Protein AF-A0A6A3GB69-F1 (afdb_monomer_lite)

Sequence (244 aa):
MQSPPRGATRFNESRDLGGAAESDDEYDAWEAKADPYESPKHYIQQLSLEDPDRSRSNVLEVRTHAPLDKITAFEGKRNRSEDSLQWLKRFIYEMKGTRMPNDSWCEPFSLSLGKAAKSWFRQLPKKTQLKWSLLSSAFLDYYCSQYDQTAQTRYFSARRKENEHICDSPLRLNGYARAAKIQYEAGGPQAASHVEHFLLHCGDDAVMDQLYRQRLSDIQRVEKIINQKLLGDKRKKQRDRKAS

Structure (mmCIF, N/CA/C/O backbone):
data_AF-A0A6A3GB69-F1
#
_entry.id   AF-A0A6A3GB69-F1
#
loop_
_atom_site.group_PDB
_atom_site.id
_atom_site.type_symbol
_atom_site.label_atom_id
_atom_site.label_alt_id
_atom_site.label_comp_id
_atom_site.label_asym_id
_atom_site.label_entity_id
_atom_site.label_seq_id
_atom_site.pdbx_PDB_ins_code
_atom_site.Cartn_x
_atom_site.Cartn_y
_atom_site.Cartn_z
_atom_site.occupancy
_atom_site.B_iso_or_equiv
_atom_site.auth_seq_id
_atom_site.auth_comp_id
_atom_site.auth_asym_id
_atom_site.auth_atom_id
_atom_site.pdbx_PDB_model_num
ATOM 1 N N . MET A 1 1 ? 41.062 -4.479 58.748 1.00 34.16 1 MET A N 1
ATOM 2 C CA . MET A 1 1 ? 42.461 -4.760 58.363 1.00 34.16 1 MET A CA 1
ATOM 3 C C . MET A 1 1 ? 42.666 -6.271 58.344 1.00 34.16 1 MET A C 1
ATOM 5 O O . MET A 1 1 ? 42.226 -6.908 59.284 1.00 34.16 1 MET A O 1
ATOM 9 N N . GLN A 1 2 ? 43.330 -6.765 57.289 1.00 33.72 2 GLN A N 1
ATOM 10 C CA . GLN A 1 2 ? 44.014 -8.068 57.131 1.00 33.72 2 GLN A CA 1
ATOM 11 C C . GLN A 1 2 ? 43.189 -9.379 57.041 1.00 33.72 2 GLN A C 1
ATOM 13 O O . GLN A 1 2 ? 42.665 -9.889 58.022 1.00 33.72 2 GLN A O 1
ATOM 18 N N . SER A 1 3 ? 43.187 -9.958 55.831 1.00 37.28 3 SER A N 1
ATOM 19 C CA . SER A 1 3 ? 43.184 -11.414 55.524 1.00 37.28 3 SER A CA 1
ATOM 20 C C . SER A 1 3 ? 44.649 -11.944 55.516 1.00 37.28 3 SER A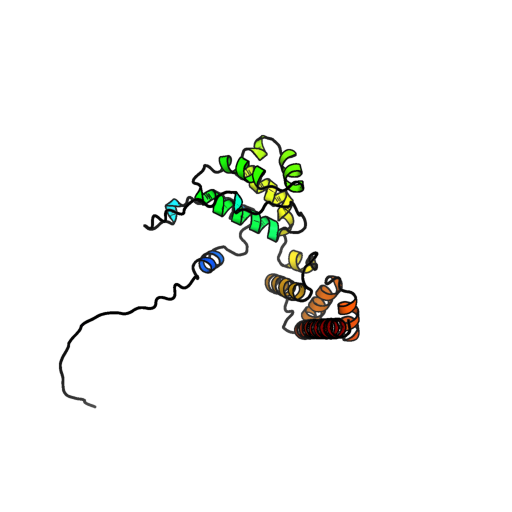 C 1
ATOM 22 O O . SER A 1 3 ? 45.531 -11.103 55.725 1.00 37.28 3 SER A O 1
ATOM 24 N N . PRO A 1 4 ? 45.025 -13.194 55.101 1.00 66.12 4 PRO A N 1
ATOM 25 C CA . PRO A 1 4 ? 44.375 -14.525 54.909 1.00 66.12 4 PRO A CA 1
ATOM 26 C C . PRO A 1 4 ? 45.279 -15.688 55.498 1.00 66.12 4 PRO A C 1
ATOM 28 O O . PRO A 1 4 ? 46.039 -15.353 56.407 1.00 66.12 4 PRO A O 1
ATOM 31 N N . PRO A 1 5 ? 45.292 -16.998 55.070 1.00 49.44 5 PRO A N 1
ATOM 32 C CA . PRO A 1 5 ? 45.838 -17.448 53.758 1.00 49.44 5 PRO A CA 1
ATOM 33 C C . PRO A 1 5 ? 45.297 -18.768 53.103 1.00 49.44 5 PRO A C 1
ATOM 35 O O . PRO A 1 5 ? 44.894 -19.701 53.780 1.00 49.44 5 PRO A O 1
ATOM 38 N N . ARG A 1 6 ? 45.401 -18.812 51.752 1.00 37.12 6 ARG A N 1
ATOM 39 C CA . ARG A 1 6 ? 45.918 -19.871 50.816 1.00 37.12 6 ARG A CA 1
ATOM 40 C C . ARG A 1 6 ? 45.487 -21.354 50.997 1.00 37.12 6 ARG A C 1
ATOM 42 O O . ARG A 1 6 ? 45.601 -21.887 52.081 1.00 37.12 6 ARG A O 1
ATOM 49 N N . GLY A 1 7 ? 45.157 -22.147 49.967 1.00 29.66 7 GLY A N 1
ATOM 50 C CA . GLY A 1 7 ? 45.208 -21.992 48.506 1.00 29.66 7 GLY A CA 1
ATOM 51 C C . GLY A 1 7 ? 45.065 -23.344 47.758 1.00 29.66 7 GLY A C 1
ATOM 52 O O . GLY A 1 7 ? 45.024 -24.386 48.399 1.00 29.66 7 GLY A O 1
ATOM 53 N N . ALA A 1 8 ? 45.081 -23.260 46.412 1.00 31.98 8 ALA A N 1
ATOM 54 C CA . ALA A 1 8 ? 45.326 -24.303 45.384 1.00 31.98 8 ALA A CA 1
ATOM 55 C C . ALA A 1 8 ? 44.233 -25.405 45.205 1.00 31.98 8 ALA A C 1
ATOM 57 O O . ALA A 1 8 ? 43.625 -25.824 46.172 1.00 31.98 8 ALA A O 1
ATOM 58 N N . THR A 1 9 ? 43.868 -25.944 44.029 1.00 31.22 9 THR A N 1
ATOM 59 C CA . THR A 1 9 ? 44.523 -26.086 42.714 1.00 31.22 9 THR A CA 1
ATOM 60 C C . THR A 1 9 ? 43.468 -26.386 41.621 1.00 31.22 9 THR A C 1
ATOM 62 O O . THR A 1 9 ? 42.426 -26.963 41.907 1.00 31.22 9 THR A O 1
ATOM 65 N N . ARG A 1 10 ? 43.790 -26.002 40.376 1.00 34.72 10 ARG A N 1
ATOM 66 C CA . ARG A 1 10 ? 43.230 -26.365 39.048 1.00 34.72 10 ARG A CA 1
ATOM 67 C C . ARG A 1 10 ? 42.645 -27.787 38.893 1.00 34.72 10 ARG A C 1
ATOM 69 O O . ARG A 1 10 ? 43.244 -28.715 39.414 1.00 34.72 10 ARG A O 1
ATOM 76 N N . PHE A 1 11 ? 41.663 -27.965 37.996 1.00 27.36 11 PHE A N 1
ATOM 77 C CA . PHE A 1 11 ? 41.842 -28.636 36.686 1.00 27.36 11 PHE A CA 1
ATOM 78 C C . PHE A 1 11 ? 40.618 -28.441 35.766 1.00 27.36 11 PHE A C 1
ATOM 80 O O . PHE A 1 11 ? 39.503 -28.223 36.224 1.00 27.36 11 PHE A O 1
ATOM 87 N N . ASN A 1 12 ? 40.897 -28.439 34.466 1.00 31.89 12 ASN A N 1
ATOM 88 C CA . ASN A 1 12 ? 40.054 -28.105 33.319 1.00 31.89 12 ASN A CA 1
ATOM 89 C C . ASN A 1 12 ? 39.795 -29.380 32.495 1.00 31.89 12 ASN A C 1
ATOM 91 O O . ASN A 1 12 ? 40.748 -30.134 32.347 1.00 31.89 12 ASN A O 1
ATOM 95 N N . GLU A 1 13 ? 38.576 -29.564 31.968 1.00 31.45 13 GLU A N 1
ATOM 96 C CA . GLU A 1 13 ? 38.132 -30.376 30.800 1.00 31.45 13 GLU A CA 1
ATOM 97 C C . GLU A 1 13 ? 36.694 -30.870 31.046 1.00 31.45 13 GLU A C 1
ATOM 99 O O . GLU A 1 13 ? 36.342 -31.179 32.177 1.00 31.45 13 GLU A O 1
ATOM 104 N N . SER A 1 14 ? 35.807 -31.107 30.085 1.00 30.58 14 SER A N 1
ATOM 105 C CA . SER A 1 14 ? 35.564 -30.665 28.708 1.00 30.58 14 SER A CA 1
ATOM 106 C C . SER A 1 14 ? 34.331 -31.461 28.249 1.00 30.58 14 SER A C 1
ATOM 108 O O . SER A 1 14 ? 34.192 -32.624 28.621 1.00 30.58 14 SER A O 1
ATOM 110 N N . ARG A 1 15 ? 33.548 -30.856 27.347 1.00 35.50 15 ARG A N 1
ATOM 111 C CA . ARG A 1 15 ? 32.481 -31.421 26.491 1.00 35.50 15 ARG A CA 1
ATOM 112 C C . ARG A 1 15 ? 31.122 -31.680 27.150 1.00 35.50 15 ARG A C 1
ATOM 114 O O . ARG A 1 15 ? 31.060 -32.342 28.172 1.00 35.50 15 ARG A O 1
ATOM 121 N N . ASP A 1 16 ? 29.984 -31.170 26.685 1.00 33.47 16 ASP A N 1
ATOM 122 C CA . ASP A 1 16 ? 29.388 -30.850 25.362 1.00 33.47 16 ASP A CA 1
ATOM 123 C C . ASP A 1 16 ? 28.093 -31.684 25.283 1.00 33.47 16 ASP A C 1
ATOM 125 O O . ASP A 1 16 ? 28.092 -32.802 25.786 1.00 33.47 16 ASP A O 1
ATOM 129 N N . LEU A 1 17 ? 27.027 -31.095 24.731 1.00 36.28 17 LEU A N 1
ATOM 130 C CA . LEU A 1 17 ? 25.640 -31.545 24.477 1.00 36.28 17 LEU A CA 1
ATOM 131 C C . LEU A 1 17 ? 24.730 -30.372 24.905 1.00 36.28 17 LEU A C 1
ATOM 133 O O . LEU A 1 17 ? 24.533 -30.135 26.090 1.00 36.28 17 LEU A O 1
ATOM 137 N N . GLY A 1 18 ? 24.180 -29.531 24.036 1.00 31.72 18 GLY A N 1
ATOM 138 C CA . GLY A 1 18 ? 23.720 -29.760 22.671 1.00 31.72 18 GLY A CA 1
ATOM 139 C C . GLY A 1 18 ? 22.256 -29.317 22.631 1.00 31.72 18 GLY A C 1
ATOM 140 O O . GLY A 1 18 ? 21.392 -30.000 23.171 1.00 31.72 18 GLY A O 1
ATOM 141 N N . GLY A 1 19 ? 21.990 -28.144 22.057 1.00 29.16 19 GLY A N 1
ATOM 142 C CA . GLY A 1 19 ? 20.645 -27.569 21.988 1.00 29.16 19 GLY A CA 1
ATOM 143 C C . GLY A 1 19 ? 20.654 -26.123 21.509 1.00 29.16 19 GLY A C 1
ATOM 144 O O . GLY A 1 19 ? 20.112 -25.251 22.180 1.00 29.16 19 GLY A O 1
ATOM 145 N N . ALA A 1 20 ? 21.325 -25.857 20.386 1.00 35.34 20 ALA A N 1
ATOM 146 C CA . ALA A 1 20 ? 21.176 -24.595 19.678 1.00 35.34 20 ALA A CA 1
ATOM 147 C C . ALA A 1 20 ? 19.757 -24.550 19.093 1.00 35.34 20 ALA A C 1
ATOM 149 O O . ALA A 1 20 ? 19.461 -25.221 18.108 1.00 35.34 20 ALA A O 1
ATOM 150 N N . ALA A 1 21 ? 18.867 -23.804 19.743 1.00 41.38 21 ALA A N 1
ATOM 151 C CA . ALA A 1 21 ? 17.698 -23.273 19.067 1.00 41.38 21 ALA A CA 1
ATOM 152 C C . ALA A 1 21 ? 18.222 -22.159 18.158 1.00 41.38 21 ALA A C 1
ATOM 154 O O . ALA A 1 21 ? 18.593 -21.090 18.644 1.00 41.38 21 ALA A O 1
ATOM 155 N N . GLU A 1 22 ? 18.356 -22.468 16.869 1.00 39.00 22 GLU A N 1
ATOM 156 C CA . GLU A 1 22 ? 18.611 -21.483 15.824 1.00 39.00 22 GLU A CA 1
ATOM 157 C C . GLU A 1 22 ? 17.513 -20.424 15.919 1.00 39.00 22 GLU A C 1
ATOM 159 O O . GLU A 1 22 ? 16.329 -20.685 15.704 1.00 39.00 22 GLU A O 1
ATOM 164 N N . SER A 1 23 ? 17.925 -19.256 16.391 1.00 41.47 23 SER A N 1
ATOM 165 C CA . SER A 1 23 ? 17.112 -18.063 16.441 1.00 41.47 23 SER A CA 1
ATOM 166 C C . SER A 1 23 ? 17.073 -17.508 15.015 1.00 41.47 23 SER A C 1
ATOM 168 O O . SER A 1 23 ? 18.097 -17.381 14.346 1.00 41.47 23 SER A O 1
ATOM 170 N N . ASP A 1 24 ? 15.857 -17.301 14.525 1.00 43.06 24 ASP A N 1
ATOM 171 C CA . ASP A 1 24 ? 15.516 -16.926 13.150 1.00 43.06 24 ASP A CA 1
ATOM 172 C C . ASP A 1 24 ? 15.482 -15.382 13.022 1.00 43.06 24 ASP A C 1
ATOM 174 O O . ASP A 1 24 ? 14.564 -14.791 12.460 1.00 43.06 24 ASP A O 1
ATOM 178 N N . ASP A 1 25 ? 16.455 -14.703 13.637 1.00 47.94 25 ASP A N 1
ATOM 179 C CA . ASP A 1 25 ? 16.506 -13.246 13.855 1.00 47.94 25 ASP A CA 1
ATOM 180 C C . ASP A 1 25 ? 17.326 -12.484 12.801 1.00 47.94 25 ASP A C 1
ATOM 182 O O . ASP A 1 25 ? 17.461 -11.259 12.862 1.00 47.94 25 ASP A O 1
ATOM 186 N N . GLU A 1 26 ? 17.816 -13.166 11.763 1.00 37.81 26 GLU A N 1
ATOM 187 C CA . GLU A 1 26 ? 18.520 -12.488 10.672 1.00 37.81 26 GLU A CA 1
ATOM 188 C C . GLU A 1 26 ? 17.563 -11.669 9.785 1.00 37.81 26 GLU A C 1
ATOM 190 O O . GLU A 1 26 ? 17.993 -10.700 9.164 1.00 37.81 26 GLU A O 1
ATOM 195 N N . TYR A 1 27 ? 16.259 -11.971 9.761 1.00 39.66 27 TYR A N 1
ATOM 196 C CA . TYR A 1 27 ? 15.283 -11.220 8.955 1.00 39.66 27 TYR A CA 1
ATOM 197 C C . TYR A 1 27 ? 14.979 -9.819 9.523 1.00 39.66 27 TYR A C 1
ATOM 199 O O . TYR A 1 27 ? 14.797 -8.871 8.757 1.00 39.66 27 TYR A O 1
ATOM 207 N N . ASP A 1 28 ? 15.010 -9.667 10.850 1.00 40.91 28 ASP A N 1
ATOM 208 C CA . ASP A 1 28 ? 14.694 -8.410 11.546 1.00 40.91 28 ASP A CA 1
ATOM 209 C C . ASP A 1 28 ? 15.885 -7.431 11.567 1.00 40.91 28 ASP A C 1
ATOM 211 O O . ASP A 1 28 ? 15.718 -6.210 11.644 1.00 40.91 28 ASP A O 1
ATOM 215 N N . ALA A 1 29 ? 17.114 -7.939 11.433 1.00 33.19 29 ALA A N 1
ATOM 216 C CA . ALA A 1 29 ? 18.327 -7.123 11.485 1.00 33.19 29 ALA A CA 1
ATOM 217 C C . ALA A 1 29 ? 18.509 -6.199 10.259 1.00 33.19 29 ALA A C 1
ATOM 219 O O . ALA A 1 29 ? 19.140 -5.141 10.368 1.00 33.19 29 ALA A O 1
ATOM 220 N N . TRP A 1 30 ? 17.940 -6.556 9.100 1.00 36.06 30 TRP A N 1
ATOM 221 C CA . TRP A 1 30 ? 18.020 -5.744 7.875 1.00 36.06 30 TRP A CA 1
ATOM 222 C C . TRP A 1 30 ? 16.992 -4.608 7.832 1.00 36.06 30 TRP A C 1
ATOM 224 O O . TRP A 1 30 ? 17.220 -3.610 7.146 1.00 36.06 30 TRP A O 1
ATOM 234 N N . GLU A 1 31 ? 15.897 -4.711 8.592 1.00 41.94 31 GLU A N 1
ATOM 235 C CA . GLU A 1 31 ? 14.893 -3.645 8.704 1.00 41.94 31 GLU A CA 1
ATOM 236 C C . GLU A 1 31 ? 15.414 -2.453 9.528 1.00 41.94 31 GLU A C 1
ATOM 238 O O . GLU A 1 31 ? 15.044 -1.307 9.277 1.00 41.94 31 GLU A O 1
ATOM 243 N N . ALA A 1 32 ? 16.351 -2.697 10.450 1.00 40.41 32 ALA A N 1
ATOM 244 C CA . ALA A 1 32 ? 16.898 -1.686 11.357 1.00 40.41 32 ALA A CA 1
ATOM 245 C C . ALA A 1 32 ? 17.979 -0.769 10.741 1.00 40.41 32 ALA A C 1
ATOM 247 O O . ALA A 1 32 ? 18.372 0.219 11.363 1.00 40.41 32 ALA A O 1
ATOM 248 N N . LYS A 1 33 ? 18.502 -1.095 9.549 1.00 37.12 33 LYS A N 1
ATOM 249 C CA . LYS A 1 33 ? 19.618 -0.369 8.902 1.00 37.12 33 LYS A CA 1
ATOM 250 C C . LYS A 1 33 ? 19.181 0.601 7.803 1.00 37.12 33 LYS A C 1
ATOM 252 O O . LYS A 1 33 ? 19.983 1.446 7.413 1.00 37.12 33 LYS A O 1
ATOM 257 N N . ALA A 1 34 ? 17.952 0.487 7.305 1.00 40.66 34 ALA A N 1
ATOM 258 C CA . ALA A 1 34 ? 17.401 1.455 6.367 1.00 40.66 34 ALA A CA 1
ATOM 259 C C . ALA A 1 34 ? 16.892 2.669 7.153 1.00 40.66 34 ALA A C 1
ATOM 261 O O . ALA A 1 34 ? 16.087 2.514 8.071 1.00 40.66 34 ALA A O 1
ATOM 262 N N . ASP A 1 35 ? 17.342 3.876 6.802 1.00 43.69 35 ASP A N 1
ATOM 263 C CA . ASP A 1 35 ? 16.671 5.095 7.257 1.00 43.69 35 ASP A CA 1
ATOM 264 C C . ASP A 1 35 ? 15.185 4.979 6.855 1.00 43.69 35 ASP A C 1
ATOM 266 O O . ASP A 1 35 ? 14.897 4.823 5.661 1.00 43.69 35 ASP A O 1
ATOM 270 N N . PRO A 1 36 ? 14.223 5.038 7.799 1.00 48.69 36 PRO A N 1
ATOM 271 C CA . PRO A 1 36 ? 12.795 4.928 7.495 1.00 48.69 36 PRO A CA 1
ATOM 272 C C . PRO A 1 36 ? 12.274 5.987 6.503 1.00 48.69 36 PRO A C 1
ATOM 274 O O . PRO A 1 36 ? 11.110 5.922 6.093 1.00 48.69 36 PRO A O 1
ATOM 277 N N . TYR A 1 37 ? 13.109 6.965 6.131 1.00 51.84 37 TYR A N 1
ATOM 278 C CA . TYR A 1 37 ? 12.786 8.095 5.264 1.00 51.84 37 TYR A CA 1
ATOM 279 C C . TYR A 1 37 ? 13.672 8.220 4.022 1.00 51.84 37 TYR A C 1
ATOM 281 O O . TYR A 1 37 ? 13.593 9.228 3.314 1.00 51.84 37 TYR A O 1
ATOM 289 N N . GLU A 1 38 ? 14.466 7.202 3.700 1.00 53.72 38 GLU A N 1
ATOM 290 C CA . GLU A 1 38 ? 15.127 7.147 2.403 1.00 53.72 38 GLU A CA 1
ATOM 291 C C . GLU A 1 38 ? 14.058 7.078 1.297 1.00 53.72 38 GLU A C 1
ATOM 293 O O . GLU A 1 38 ? 13.170 6.221 1.325 1.00 53.72 38 GLU A O 1
ATOM 298 N N . SER A 1 39 ? 14.083 8.029 0.349 1.00 61.25 39 SER A N 1
ATOM 299 C CA . SER A 1 39 ? 13.109 8.078 -0.753 1.00 61.25 39 SER A CA 1
ATOM 300 C C . SER A 1 39 ? 12.985 6.683 -1.371 1.00 61.25 39 SER A C 1
ATOM 302 O O . SER A 1 39 ? 14.020 6.086 -1.665 1.00 61.25 39 SER A O 1
ATOM 304 N N . PRO A 1 40 ? 11.777 6.149 -1.637 1.00 61.72 40 PRO A N 1
ATOM 305 C CA . PRO A 1 40 ? 11.630 4.838 -2.268 1.00 61.72 40 PRO A CA 1
ATOM 306 C C . PRO A 1 40 ? 12.445 4.722 -3.552 1.00 61.72 40 PRO A C 1
ATOM 308 O O . PRO A 1 40 ? 12.970 3.659 -3.851 1.00 61.72 40 PRO A O 1
ATOM 311 N N . LYS A 1 41 ? 12.622 5.830 -4.280 1.00 64.88 41 LYS A N 1
ATOM 312 C CA . LYS A 1 41 ? 13.522 5.890 -5.432 1.00 64.88 41 LYS A CA 1
ATOM 313 C C . LYS A 1 41 ? 14.981 5.699 -5.036 1.00 64.88 41 LYS A C 1
ATOM 315 O O . LYS A 1 41 ? 15.649 4.898 -5.672 1.00 64.88 41 LYS A O 1
ATOM 320 N N . HIS A 1 42 ? 15.453 6.382 -3.995 1.00 65.69 42 HIS A N 1
ATOM 321 C CA . HIS A 1 42 ? 16.816 6.242 -3.481 1.00 65.69 42 HIS A CA 1
ATOM 322 C C . HIS A 1 42 ? 17.069 4.834 -2.926 1.00 65.69 42 HIS A C 1
ATOM 324 O O . HIS A 1 42 ? 18.035 4.196 -3.323 1.00 65.69 42 HIS A O 1
ATOM 330 N N . TYR A 1 43 ? 16.144 4.294 -2.130 1.00 65.62 43 TYR A N 1
ATOM 331 C CA . TYR A 1 43 ? 16.242 2.945 -1.577 1.00 65.62 43 TYR A CA 1
ATOM 332 C C . TYR A 1 43 ? 16.210 1.869 -2.670 1.00 65.62 43 TYR A C 1
ATOM 334 O O . TYR A 1 43 ? 17.062 0.991 -2.704 1.00 65.62 43 TYR A O 1
ATOM 342 N N . ILE A 1 44 ? 15.276 1.941 -3.628 1.00 72.81 44 ILE A N 1
ATOM 343 C CA . ILE A 1 44 ? 15.234 1.000 -4.760 1.00 72.81 44 ILE A CA 1
ATOM 344 C C . ILE A 1 44 ? 16.453 1.167 -5.675 1.00 72.81 44 ILE A C 1
ATOM 346 O O . ILE A 1 44 ? 16.941 0.179 -6.225 1.00 72.81 44 ILE A O 1
ATOM 350 N N . GLN A 1 45 ? 16.963 2.388 -5.848 1.00 73.06 45 GLN A N 1
ATOM 351 C CA . GLN A 1 45 ? 18.186 2.643 -6.603 1.00 73.06 45 GLN A CA 1
ATOM 352 C C . GLN A 1 45 ? 19.398 2.032 -5.899 1.00 73.06 45 GLN A C 1
ATOM 354 O O . GLN A 1 45 ? 20.152 1.317 -6.547 1.00 73.06 45 GLN A O 1
ATOM 359 N N . GLN A 1 46 ? 19.548 2.225 -4.592 1.00 71.44 46 GLN A N 1
ATOM 360 C CA . GLN A 1 46 ? 20.600 1.608 -3.791 1.00 71.44 46 GLN A CA 1
ATOM 361 C C . GLN A 1 46 ? 20.481 0.083 -3.802 1.00 71.44 46 GLN A C 1
ATOM 363 O O . GLN A 1 46 ? 21.444 -0.604 -4.135 1.00 71.44 46 GLN A O 1
ATOM 368 N N . LEU A 1 47 ? 19.273 -0.449 -3.602 1.00 68.06 47 LEU A N 1
ATOM 369 C CA . LEU A 1 47 ? 19.002 -1.868 -3.788 1.00 68.06 47 LEU A CA 1
ATOM 370 C C . LEU A 1 47 ? 19.350 -2.319 -5.206 1.00 68.06 47 LEU A C 1
ATOM 372 O O . LEU A 1 47 ? 19.841 -3.417 -5.366 1.00 68.06 47 LEU A O 1
ATOM 376 N N . SER A 1 48 ? 19.169 -1.515 -6.246 1.00 69.31 48 SER A N 1
ATOM 377 C CA . SER A 1 48 ? 19.558 -1.910 -7.607 1.00 69.31 48 SER A CA 1
ATOM 378 C C . SER A 1 48 ? 21.071 -1.802 -7.863 1.00 69.31 48 SER A C 1
ATOM 380 O O . SER A 1 48 ? 21.551 -2.390 -8.827 1.00 69.31 48 SER A O 1
ATOM 382 N N . LEU A 1 49 ? 21.825 -1.056 -7.050 1.00 63.72 49 LEU A N 1
ATOM 383 C CA . LEU A 1 49 ? 23.253 -0.768 -7.252 1.00 63.72 49 LEU A CA 1
ATOM 384 C C . LEU A 1 49 ? 24.188 -1.567 -6.335 1.00 63.72 49 LEU A C 1
ATOM 386 O O . LEU A 1 49 ? 25.350 -1.754 -6.682 1.00 63.72 49 LEU A O 1
ATOM 390 N N . GLU A 1 50 ? 23.717 -2.013 -5.171 1.00 60.41 50 GLU A N 1
ATOM 391 C CA . GLU A 1 50 ? 24.532 -2.770 -4.219 1.00 60.41 50 GLU A CA 1
ATOM 392 C C . GLU A 1 50 ? 24.940 -4.134 -4.786 1.00 60.41 50 GLU A C 1
ATOM 394 O O . GLU A 1 50 ? 24.111 -5.044 -4.914 1.00 60.41 50 GLU A O 1
ATOM 399 N N . ASP A 1 51 ? 26.237 -4.245 -5.081 1.00 53.94 51 ASP A N 1
ATOM 400 C CA . ASP A 1 51 ? 26.920 -5.462 -5.500 1.00 53.94 51 ASP A CA 1
ATOM 401 C C . ASP A 1 51 ? 27.010 -6.442 -4.312 1.00 53.94 51 ASP A C 1
ATOM 403 O O . ASP A 1 51 ? 27.559 -6.077 -3.261 1.00 53.94 51 ASP A O 1
ATOM 407 N N . PRO A 1 52 ? 26.471 -7.673 -4.420 1.00 53.19 52 PRO A N 1
ATOM 408 C CA . PRO A 1 52 ? 26.502 -8.652 -3.332 1.00 53.19 52 PRO A CA 1
ATOM 409 C C . PRO A 1 52 ? 27.918 -9.024 -2.864 1.00 53.19 52 PRO A C 1
ATOM 411 O O . PRO A 1 52 ? 28.054 -9.628 -1.799 1.00 53.19 52 PRO A O 1
ATOM 414 N N . ASP A 1 53 ? 28.963 -8.672 -3.619 1.00 48.66 53 ASP A N 1
ATOM 415 C CA . ASP A 1 53 ? 30.354 -8.967 -3.265 1.00 48.66 53 ASP A CA 1
ATOM 416 C C . ASP A 1 53 ? 30.888 -8.117 -2.098 1.00 48.66 53 ASP A C 1
ATOM 418 O O . ASP A 1 53 ? 31.789 -8.541 -1.377 1.00 48.66 53 ASP A O 1
ATOM 422 N N . ARG A 1 54 ? 30.316 -6.931 -1.835 1.00 47.09 54 ARG A N 1
ATOM 423 C CA . ARG A 1 54 ? 30.887 -5.994 -0.845 1.00 47.09 54 ARG A CA 1
ATOM 424 C C . ARG A 1 54 ? 30.478 -6.266 0.610 1.00 47.09 54 ARG A C 1
ATOM 426 O O . ARG A 1 54 ? 31.138 -5.770 1.519 1.00 47.09 54 ARG A O 1
ATOM 433 N N . SER A 1 55 ? 29.436 -7.071 0.832 1.00 45.66 55 SER A N 1
ATOM 434 C CA . SER A 1 55 ? 28.970 -7.488 2.170 1.00 45.66 55 SER A CA 1
ATOM 435 C C . SER A 1 55 ? 29.268 -8.951 2.505 1.00 45.66 55 SER A C 1
ATOM 437 O O . SER A 1 55 ? 28.992 -9.392 3.621 1.00 45.66 55 SER A O 1
ATOM 439 N N . ARG A 1 56 ? 29.851 -9.722 1.581 1.00 47.94 56 ARG A N 1
ATOM 440 C CA . ARG A 1 56 ? 30.198 -11.124 1.823 1.00 47.94 56 ARG A CA 1
ATOM 441 C C . ARG A 1 56 ? 31.588 -11.240 2.436 1.00 47.94 56 ARG A C 1
ATOM 443 O O . ARG A 1 56 ? 32.551 -11.622 1.782 1.00 47.94 56 ARG A O 1
ATOM 450 N N . SER A 1 57 ? 31.670 -10.979 3.739 1.00 42.00 57 SER A N 1
ATOM 451 C CA . SER A 1 57 ? 32.715 -11.599 4.554 1.00 42.00 57 SER A CA 1
ATOM 452 C C . SER A 1 57 ? 32.482 -13.119 4.547 1.00 42.00 57 SER A C 1
ATOM 454 O O . SER A 1 57 ? 31.646 -13.643 5.272 1.00 42.00 57 SER A O 1
ATOM 456 N N . ASN A 1 58 ? 33.182 -13.808 3.647 1.00 39.41 58 ASN A N 1
ATOM 457 C CA . ASN A 1 58 ? 33.628 -15.202 3.740 1.00 39.41 58 ASN A CA 1
ATOM 458 C C . ASN A 1 58 ? 32.595 -16.334 3.935 1.00 39.41 58 ASN A C 1
ATOM 460 O O . ASN A 1 58 ? 32.982 -17.400 4.410 1.00 39.41 58 ASN A O 1
ATOM 464 N N . VAL A 1 59 ? 31.330 -16.190 3.522 1.00 43.34 59 VAL A N 1
ATOM 465 C CA . VAL A 1 59 ? 30.398 -17.337 3.469 1.00 43.34 59 VAL A CA 1
ATOM 466 C C . VAL A 1 59 ? 29.789 -17.473 2.072 1.00 43.34 59 VAL A C 1
ATOM 468 O O . VAL A 1 59 ? 28.884 -16.739 1.667 1.00 43.34 59 VAL A O 1
ATOM 471 N N . LEU A 1 60 ? 30.321 -18.433 1.311 1.00 44.00 60 LEU A N 1
ATOM 472 C CA . LEU A 1 60 ? 29.760 -18.928 0.053 1.00 44.00 60 LEU A CA 1
ATOM 473 C C . LEU A 1 60 ? 28.473 -19.709 0.347 1.00 44.00 60 LEU A C 1
ATOM 475 O O . LEU A 1 60 ? 28.440 -20.933 0.285 1.00 44.00 60 LEU A O 1
ATOM 479 N N . GLU A 1 61 ? 27.395 -19.002 0.671 1.00 45.19 61 GLU A N 1
ATOM 480 C CA . GLU A 1 61 ? 26.073 -19.616 0.701 1.00 45.19 61 GLU A CA 1
ATOM 481 C C . GLU A 1 61 ? 25.596 -19.779 -0.751 1.00 45.19 61 GLU A C 1
ATOM 483 O O . GLU A 1 61 ? 25.175 -18.822 -1.419 1.00 45.19 61 GLU A O 1
ATOM 488 N N . VAL A 1 62 ? 25.745 -20.998 -1.277 1.00 43.44 62 VAL A N 1
ATOM 489 C CA . VAL A 1 62 ? 25.144 -21.437 -2.542 1.00 43.44 62 VAL A CA 1
ATOM 490 C C . VAL A 1 62 ? 23.637 -21.533 -2.312 1.00 43.44 62 VAL A C 1
ATOM 492 O O . VAL A 1 62 ? 23.102 -22.596 -2.015 1.00 43.44 62 VAL A O 1
ATOM 495 N N . ARG A 1 63 ? 22.942 -20.396 -2.401 1.00 46.09 63 ARG A N 1
ATOM 496 C CA . ARG A 1 63 ? 21.479 -20.376 -2.392 1.00 46.09 63 ARG A CA 1
ATOM 497 C C . ARG A 1 63 ? 20.985 -20.930 -3.723 1.00 46.09 63 ARG A C 1
ATOM 499 O O . ARG A 1 63 ? 21.228 -20.352 -4.781 1.00 46.09 63 ARG A O 1
ATOM 506 N N . THR A 1 64 ? 20.328 -22.081 -3.661 1.00 46.41 64 THR A N 1
ATOM 507 C CA . THR A 1 64 ? 19.595 -22.676 -4.776 1.00 46.41 64 THR A CA 1
ATOM 508 C C . THR A 1 64 ? 18.529 -21.689 -5.247 1.00 46.41 64 THR A C 1
ATOM 510 O O . THR A 1 64 ? 17.721 -21.205 -4.458 1.00 46.41 64 THR A O 1
ATOM 513 N N . HIS A 1 65 ? 18.565 -21.348 -6.537 1.00 48.16 65 HIS A N 1
ATOM 514 C CA . HIS A 1 65 ? 17.658 -20.387 -7.157 1.00 48.16 65 HIS A CA 1
ATOM 515 C C . HIS A 1 65 ? 16.194 -20.710 -6.816 1.00 48.16 65 HIS A C 1
ATOM 517 O O . HIS A 1 65 ? 15.691 -21.780 -7.161 1.00 48.16 65 HIS A O 1
ATOM 523 N N . ALA A 1 66 ? 15.502 -19.780 -6.153 1.00 51.03 66 ALA A N 1
ATOM 524 C CA . ALA A 1 66 ? 14.048 -19.778 -6.125 1.00 51.03 66 ALA A CA 1
ATOM 525 C C . ALA A 1 66 ? 13.567 -19.546 -7.568 1.00 51.03 66 ALA A C 1
ATOM 527 O O . ALA A 1 66 ? 13.961 -18.546 -8.175 1.00 51.03 66 ALA A O 1
ATOM 528 N N . PRO A 1 67 ? 12.776 -20.454 -8.163 1.00 55.66 67 PRO A N 1
ATOM 529 C CA . PRO A 1 67 ? 12.253 -20.207 -9.491 1.00 55.66 67 PRO A CA 1
ATOM 530 C C . PRO A 1 67 ? 11.276 -19.019 -9.439 1.00 55.66 67 PRO A C 1
ATOM 532 O O . PRO A 1 67 ? 10.707 -18.677 -8.399 1.00 55.66 67 PRO A O 1
ATOM 535 N N . LEU A 1 68 ? 11.091 -18.351 -10.580 1.00 55.44 68 LEU A N 1
ATOM 536 C CA . LEU A 1 68 ? 10.168 -17.213 -10.725 1.00 55.44 68 LEU A CA 1
ATOM 537 C C . LEU A 1 68 ? 8.713 -17.561 -10.345 1.00 55.44 68 LEU A C 1
ATOM 539 O O . LEU A 1 68 ? 7.897 -16.661 -10.164 1.00 55.44 68 LEU A O 1
ATOM 543 N N . ASP A 1 69 ? 8.399 -18.850 -10.197 1.00 56.75 69 ASP A N 1
ATOM 544 C CA . ASP A 1 69 ? 7.125 -19.382 -9.712 1.00 56.75 69 ASP A CA 1
ATOM 545 C C . ASP A 1 69 ? 6.807 -18.994 -8.256 1.00 56.75 69 ASP A C 1
ATOM 547 O O . ASP A 1 69 ? 5.635 -18.970 -7.878 1.00 56.75 69 ASP A O 1
ATOM 551 N N . LYS A 1 70 ? 7.814 -18.630 -7.449 1.00 63.12 70 LYS A N 1
ATOM 552 C CA . LYS A 1 70 ? 7.622 -18.169 -6.064 1.00 63.12 70 LYS A CA 1
ATOM 553 C C . LYS A 1 70 ? 7.243 -16.693 -5.942 1.00 63.12 70 LYS A C 1
ATOM 555 O O . LYS A 1 70 ? 6.765 -16.279 -4.884 1.00 63.12 70 LYS A O 1
ATOM 560 N N . ILE A 1 71 ? 7.435 -15.881 -6.986 1.00 72.44 71 ILE A N 1
ATOM 561 C CA . ILE A 1 71 ? 7.023 -14.473 -6.960 1.00 72.44 71 ILE A CA 1
ATOM 562 C C . ILE A 1 71 ? 5.554 -14.404 -7.368 1.00 72.44 71 ILE A C 1
ATOM 564 O O . ILE A 1 71 ? 5.200 -14.581 -8.533 1.00 72.44 71 ILE A O 1
ATOM 568 N N . THR A 1 72 ? 4.681 -14.106 -6.408 1.00 81.31 72 THR A N 1
ATOM 569 C CA . THR A 1 72 ? 3.257 -13.881 -6.685 1.00 81.31 72 THR A CA 1
ATOM 570 C C . THR A 1 72 ? 3.088 -12.786 -7.735 1.00 81.31 72 THR A C 1
ATOM 572 O O . THR A 1 72 ? 3.714 -11.729 -7.628 1.00 81.31 72 THR A O 1
ATOM 575 N N . ALA A 1 73 ? 2.227 -13.008 -8.727 1.00 89.44 73 ALA A N 1
ATOM 576 C CA . ALA A 1 73 ? 2.026 -12.046 -9.804 1.00 89.44 73 ALA A CA 1
ATOM 577 C C . ALA A 1 73 ? 1.508 -10.690 -9.283 1.00 89.44 73 ALA A C 1
ATOM 579 O O . ALA A 1 73 ? 0.592 -10.636 -8.462 1.00 89.44 73 ALA A O 1
ATOM 580 N N . PHE A 1 74 ? 2.047 -9.583 -9.798 1.00 91.19 74 PHE A N 1
ATOM 581 C CA . PHE A 1 74 ? 1.608 -8.242 -9.416 1.00 91.19 74 PHE A CA 1
ATOM 582 C C . PHE A 1 74 ? 0.251 -7.897 -10.028 1.00 91.19 74 PHE A C 1
ATOM 584 O O . PHE A 1 74 ? 0.130 -7.697 -11.236 1.00 91.19 74 PHE A O 1
ATOM 591 N N . GLU A 1 75 ? -0.780 -7.764 -9.201 1.00 84.38 75 GLU A N 1
ATOM 592 C CA . GLU A 1 75 ? -2.151 -7.549 -9.675 1.00 84.38 75 GLU A CA 1
ATOM 593 C C . GLU A 1 75 ? -2.370 -6.192 -10.374 1.00 84.38 75 GLU A C 1
ATOM 595 O O . GLU A 1 75 ? -3.256 -6.086 -11.222 1.00 84.38 75 GLU A O 1
ATOM 600 N N . GLY A 1 76 ? -1.564 -5.164 -10.070 1.00 81.44 76 GLY A N 1
ATOM 601 C CA . GLY A 1 76 ? -1.705 -3.823 -10.661 1.00 81.44 76 GLY A CA 1
ATOM 602 C C . GLY A 1 76 ? -2.680 -2.890 -9.933 1.00 81.44 76 GLY A C 1
ATOM 603 O O . GLY A 1 76 ? -3.286 -2.020 -10.559 1.00 81.44 76 GLY A O 1
ATOM 604 N N . LYS A 1 77 ? -2.864 -3.057 -8.618 1.00 77.06 77 LYS A N 1
ATOM 605 C CA . LYS A 1 77 ? -3.764 -2.222 -7.802 1.00 77.06 77 LYS A CA 1
ATOM 606 C C . LYS A 1 77 ? -3.107 -0.886 -7.423 1.00 77.06 77 LYS A C 1
ATOM 608 O O . LYS A 1 77 ? -2.231 -0.837 -6.570 1.00 77.06 77 LYS A O 1
ATOM 613 N N . ARG A 1 78 ? -3.576 0.222 -8.015 1.00 67.44 78 ARG A N 1
ATOM 614 C CA . ARG A 1 78 ? -3.020 1.584 -7.811 1.00 67.44 78 ARG A CA 1
ATOM 615 C C . ARG A 1 78 ? -3.305 2.209 -6.438 1.00 67.44 78 ARG A C 1
ATOM 617 O O . ARG A 1 78 ? -2.645 3.166 -6.056 1.00 67.44 78 ARG A O 1
ATOM 624 N N . ASN A 1 79 ? -4.291 1.706 -5.697 1.00 64.50 79 ASN A N 1
ATOM 625 C CA . ASN A 1 79 ? -4.661 2.216 -4.370 1.00 64.50 79 ASN A CA 1
ATOM 626 C C . ASN A 1 79 ? -3.879 1.557 -3.219 1.00 64.50 79 ASN A C 1
ATOM 628 O O . ASN A 1 79 ? -4.192 1.799 -2.055 1.00 64.50 79 ASN A O 1
ATOM 632 N N . ARG A 1 80 ? -2.888 0.710 -3.526 1.00 71.69 80 ARG A N 1
ATOM 633 C CA . ARG A 1 80 ? -2.083 -0.019 -2.539 1.00 71.69 80 ARG A CA 1
ATOM 634 C C . ARG A 1 80 ? -0.591 0.227 -2.779 1.00 71.69 80 ARG A C 1
ATOM 636 O O . ARG A 1 80 ? 0.136 -0.671 -3.198 1.00 71.69 80 ARG A O 1
ATOM 643 N N . SER A 1 81 ? -0.152 1.467 -2.558 1.00 75.81 81 SER A N 1
ATOM 644 C CA . SER A 1 81 ? 1.240 1.889 -2.787 1.00 75.81 81 SER A CA 1
ATOM 645 C C . SER A 1 81 ? 2.247 1.107 -1.943 1.00 75.81 81 SER A C 1
ATOM 647 O O . SER A 1 81 ? 3.282 0.712 -2.465 1.00 75.81 81 SER A O 1
ATOM 649 N N . GLU A 1 82 ? 1.923 0.835 -0.676 1.00 75.56 82 GLU A N 1
ATOM 650 C CA . GLU A 1 82 ? 2.742 0.006 0.221 1.00 75.56 82 GLU A CA 1
ATOM 651 C C . GLU A 1 82 ? 2.903 -1.411 -0.336 1.00 75.56 82 GLU A C 1
ATOM 653 O O . GLU A 1 82 ? 4.017 -1.846 -0.605 1.00 75.56 82 GLU A O 1
ATOM 658 N N . ASP A 1 83 ? 1.789 -2.097 -0.608 1.00 82.38 83 ASP A N 1
ATOM 659 C CA . ASP A 1 83 ? 1.794 -3.449 -1.169 1.00 82.38 83 ASP A CA 1
ATOM 660 C C . ASP A 1 83 ? 2.582 -3.498 -2.501 1.00 82.38 83 ASP A C 1
ATOM 662 O O . ASP A 1 83 ? 3.296 -4.462 -2.774 1.00 82.38 83 ASP A O 1
ATOM 666 N N . SER A 1 84 ? 2.501 -2.436 -3.315 1.00 87.94 84 SER A N 1
ATOM 667 C CA . SER A 1 84 ? 3.245 -2.311 -4.577 1.00 87.94 84 SER A CA 1
ATOM 668 C C . SER A 1 84 ? 4.748 -2.145 -4.362 1.00 87.94 84 SER A C 1
ATOM 670 O O . SER A 1 84 ? 5.540 -2.775 -5.065 1.00 87.94 84 SER A O 1
ATOM 672 N N . LEU A 1 85 ? 5.153 -1.333 -3.382 1.00 86.69 85 LEU A N 1
ATOM 673 C CA . LEU A 1 85 ? 6.558 -1.167 -3.027 1.00 86.69 85 LEU A CA 1
ATOM 674 C C . LEU A 1 85 ? 7.138 -2.466 -2.462 1.00 86.69 85 LEU A C 1
ATOM 676 O O . LEU A 1 85 ? 8.222 -2.871 -2.873 1.00 86.69 85 LEU A O 1
ATOM 680 N N . GLN A 1 86 ? 6.417 -3.137 -1.562 1.00 85.50 86 GLN A N 1
ATOM 681 C CA . GLN A 1 86 ? 6.849 -4.407 -0.973 1.00 85.50 86 GLN A CA 1
ATOM 682 C C . GLN A 1 86 ? 7.004 -5.496 -2.034 1.00 85.50 86 GLN A C 1
ATOM 684 O O . GLN A 1 86 ? 8.000 -6.220 -2.047 1.00 85.50 86 GLN A O 1
ATOM 689 N N . TRP A 1 87 ? 6.067 -5.563 -2.981 1.00 91.81 87 TRP A N 1
ATOM 690 C CA . TRP A 1 87 ? 6.187 -6.463 -4.119 1.00 91.81 87 TRP A CA 1
ATOM 691 C C . TRP A 1 87 ? 7.450 -6.176 -4.948 1.00 91.81 87 TRP A C 1
ATOM 693 O O . TRP A 1 87 ? 8.195 -7.104 -5.264 1.00 91.81 87 TRP A O 1
ATOM 703 N N . LEU A 1 88 ? 7.744 -4.902 -5.242 1.00 91.44 88 LEU A N 1
ATOM 704 C CA . LEU A 1 88 ? 8.949 -4.515 -5.984 1.00 91.44 88 LEU A CA 1
ATOM 705 C C . LEU A 1 88 ? 10.240 -4.853 -5.218 1.00 91.44 88 LEU A C 1
ATOM 707 O O . LEU A 1 88 ? 11.182 -5.367 -5.820 1.00 91.44 88 LEU A O 1
ATOM 711 N N . LYS A 1 89 ? 10.284 -4.606 -3.901 1.00 88.38 89 LYS A N 1
ATOM 712 C CA . LYS A 1 89 ? 11.423 -4.975 -3.040 1.00 88.38 89 LYS A CA 1
ATOM 713 C C . LYS A 1 89 ? 11.679 -6.478 -3.085 1.00 88.38 89 LYS A C 1
ATOM 715 O O . LYS A 1 89 ? 12.812 -6.899 -3.312 1.00 88.38 89 LYS A O 1
ATOM 720 N N . ARG A 1 90 ? 10.621 -7.283 -2.933 1.00 89.06 90 ARG A N 1
ATOM 721 C CA . ARG A 1 90 ? 10.721 -8.742 -3.006 1.00 89.06 90 ARG A CA 1
ATOM 722 C C . ARG A 1 90 ? 11.199 -9.202 -4.378 1.00 89.06 90 ARG A C 1
ATOM 724 O O . ARG A 1 90 ? 12.088 -10.039 -4.449 1.00 89.06 90 ARG A O 1
ATOM 731 N N . PHE A 1 91 ? 10.677 -8.617 -5.455 1.00 91.12 91 PHE A N 1
ATOM 732 C CA . PHE A 1 91 ? 11.152 -8.911 -6.805 1.00 91.12 91 PHE A CA 1
ATOM 733 C C . PHE A 1 91 ? 12.661 -8.652 -6.943 1.00 91.12 91 PHE A C 1
ATOM 735 O O . PHE A 1 91 ? 13.391 -9.541 -7.367 1.00 91.12 91 PHE A O 1
ATOM 742 N N . ILE A 1 92 ? 13.151 -7.477 -6.533 1.00 89.75 92 ILE A N 1
ATOM 743 C CA . ILE A 1 92 ? 14.582 -7.131 -6.613 1.00 89.75 92 ILE A CA 1
ATOM 744 C C . ILE A 1 92 ? 15.444 -8.105 -5.813 1.00 89.75 92 ILE A C 1
ATOM 746 O O . ILE A 1 92 ? 16.484 -8.540 -6.302 1.00 89.75 92 ILE A O 1
ATOM 750 N N . TYR A 1 93 ? 15.013 -8.450 -4.600 1.00 85.69 93 TYR A N 1
ATOM 751 C CA . TYR A 1 93 ? 15.729 -9.386 -3.741 1.00 85.69 93 TYR A CA 1
ATOM 752 C C . TYR A 1 93 ? 15.934 -10.746 -4.424 1.00 85.69 93 TYR A C 1
ATOM 754 O O . TYR A 1 93 ? 17.059 -11.240 -4.497 1.00 85.69 93 TYR A O 1
ATOM 762 N N . GLU A 1 94 ? 14.872 -11.312 -4.999 1.00 85.00 94 GLU A N 1
ATOM 763 C CA . GLU A 1 94 ? 14.943 -12.586 -5.725 1.00 85.00 94 GLU A CA 1
ATOM 764 C C . GLU A 1 94 ? 15.827 -12.466 -6.978 1.00 85.00 94 GLU A C 1
ATOM 766 O O . GLU A 1 94 ? 16.678 -13.320 -7.240 1.00 85.00 94 GLU A O 1
ATOM 771 N N . MET A 1 95 ? 15.701 -11.361 -7.726 1.00 85.50 95 MET A N 1
ATOM 772 C CA . MET A 1 95 ? 16.502 -11.132 -8.931 1.00 85.50 95 MET A CA 1
ATOM 773 C C . MET A 1 95 ? 17.996 -10.997 -8.631 1.00 85.50 95 MET A C 1
ATOM 775 O O . MET A 1 95 ? 18.810 -11.535 -9.385 1.00 85.50 95 MET A O 1
ATOM 779 N N . LYS A 1 96 ? 18.385 -10.380 -7.511 1.00 82.75 96 LYS A N 1
ATOM 780 C CA . LYS A 1 96 ? 19.790 -10.351 -7.071 1.00 82.75 96 LYS A CA 1
ATOM 781 C C . LYS A 1 96 ? 20.377 -11.749 -6.884 1.00 82.75 96 LYS A C 1
ATOM 783 O O . LYS A 1 96 ? 21.538 -11.974 -7.227 1.00 82.75 96 LYS A O 1
ATOM 788 N N . GLY A 1 97 ? 19.576 -12.702 -6.405 1.00 78.06 97 GLY A N 1
ATOM 789 C CA . GLY A 1 97 ? 19.982 -14.101 -6.253 1.00 78.06 97 GLY A CA 1
ATOM 790 C C . GLY A 1 97 ? 20.358 -14.785 -7.575 1.00 78.06 97 GLY A C 1
ATOM 791 O O . GLY A 1 97 ? 21.122 -15.748 -7.576 1.00 78.06 97 GLY A O 1
ATOM 792 N N . THR A 1 98 ? 19.881 -14.271 -8.714 1.00 79.31 98 THR A N 1
ATOM 793 C CA . THR A 1 98 ? 20.159 -14.838 -10.047 1.00 79.31 98 THR A CA 1
ATOM 794 C C . THR A 1 98 ? 21.512 -14.430 -10.632 1.00 79.31 98 THR A C 1
ATOM 796 O O . THR A 1 98 ? 21.947 -15.035 -11.608 1.00 79.31 98 THR A O 1
ATOM 799 N N . ARG A 1 99 ? 22.181 -13.413 -10.062 1.00 76.44 99 ARG A N 1
ATOM 800 C CA . ARG A 1 99 ? 23.421 -12.807 -10.596 1.00 76.44 99 ARG A CA 1
ATOM 801 C C . ARG A 1 99 ? 23.319 -12.328 -12.056 1.00 76.44 99 ARG A C 1
ATOM 803 O O . ARG A 1 99 ? 24.337 -12.143 -12.717 1.00 76.44 99 ARG A O 1
ATOM 810 N N . MET A 1 100 ? 22.107 -12.120 -12.572 1.00 80.75 100 MET A N 1
ATOM 811 C CA . MET A 1 100 ? 21.904 -11.561 -13.908 1.00 80.75 100 MET A CA 1
ATOM 812 C C . MET A 1 100 ? 22.121 -10.041 -13.906 1.00 80.75 100 MET A C 1
ATOM 814 O O . MET A 1 100 ? 21.758 -9.391 -12.922 1.00 80.75 100 MET A O 1
ATOM 818 N N . PRO A 1 101 ? 22.621 -9.447 -15.008 1.00 85.25 101 PRO A N 1
ATOM 819 C CA . PRO A 1 101 ? 22.707 -7.996 -15.145 1.00 85.25 101 PRO A CA 1
ATOM 820 C C . PRO A 1 101 ? 21.333 -7.337 -14.985 1.00 85.25 101 PRO A C 1
ATOM 822 O O . PRO A 1 101 ? 20.349 -7.848 -15.521 1.00 85.25 101 PRO A O 1
ATOM 825 N N . ASN A 1 102 ? 21.279 -6.177 -14.326 1.00 85.62 102 ASN A N 1
ATOM 826 C CA . ASN A 1 102 ? 20.027 -5.499 -13.969 1.00 85.62 102 ASN A CA 1
ATOM 827 C C . ASN A 1 102 ? 19.045 -5.340 -15.135 1.00 85.62 102 ASN A C 1
ATOM 829 O O . ASN A 1 102 ? 17.864 -5.627 -14.986 1.00 85.62 102 ASN A O 1
ATOM 833 N N . ASP A 1 103 ? 19.511 -4.924 -16.315 1.00 91.38 103 ASP A N 1
ATOM 834 C CA . ASP A 1 103 ? 18.621 -4.713 -17.468 1.00 91.38 103 ASP A CA 1
ATOM 835 C C . ASP A 1 103 ? 17.971 -6.019 -17.966 1.00 91.38 103 ASP A C 1
ATOM 837 O O . ASP A 1 103 ? 16.869 -5.990 -18.515 1.00 91.38 103 ASP A O 1
ATOM 841 N N . SER A 1 104 ? 18.569 -7.176 -17.659 1.00 88.94 104 SER A N 1
ATOM 842 C CA . SER A 1 104 ? 17.982 -8.498 -17.929 1.00 88.94 104 SER A CA 1
ATOM 843 C C . SER A 1 104 ? 16.813 -8.828 -16.993 1.00 88.94 104 SER A C 1
ATOM 845 O O . SER A 1 104 ? 16.069 -9.767 -17.254 1.00 88.94 104 SER A O 1
ATOM 847 N N . TRP A 1 105 ? 16.603 -8.066 -15.911 1.00 92.50 105 TRP A N 1
ATOM 848 C CA . TRP A 1 105 ? 15.477 -8.268 -14.992 1.00 92.50 105 TRP A CA 1
ATOM 849 C C . TRP A 1 105 ? 14.144 -7.793 -15.582 1.00 92.50 105 TRP A C 1
ATOM 851 O O . TRP A 1 105 ? 13.085 -8.183 -15.091 1.00 92.50 105 TRP A O 1
ATOM 861 N N . CYS A 1 106 ? 14.166 -6.985 -16.648 1.00 93.31 106 CYS A N 1
ATOM 862 C CA . CYS A 1 106 ? 12.959 -6.426 -17.259 1.00 93.31 106 CYS A CA 1
ATOM 863 C C . CYS A 1 106 ? 12.022 -7.492 -17.849 1.00 93.31 106 CYS A C 1
ATOM 865 O O . CYS A 1 106 ? 10.798 -7.356 -17.774 1.00 93.31 106 CYS A O 1
ATOM 867 N N . GLU A 1 107 ? 12.576 -8.560 -18.426 1.00 91.12 107 GLU A N 1
ATOM 868 C CA . GLU A 1 107 ? 11.785 -9.662 -18.977 1.00 91.12 107 GLU A CA 1
ATOM 869 C C . GLU A 1 107 ? 11.098 -10.478 -17.865 1.00 91.12 107 GLU A C 1
ATOM 871 O O . GLU A 1 107 ? 9.861 -10.523 -17.875 1.00 91.12 107 GLU A O 1
ATOM 876 N N . PRO A 1 108 ? 11.815 -11.006 -16.848 1.00 91.69 108 PRO A N 1
ATOM 877 C CA . PRO A 1 108 ? 11.206 -11.611 -15.663 1.00 91.69 108 PRO A CA 1
ATOM 878 C C . PRO A 1 108 ? 10.168 -10.709 -14.998 1.00 91.69 108 PRO A C 1
ATOM 880 O O . PRO A 1 108 ? 9.075 -11.164 -14.668 1.00 91.69 108 PRO A O 1
ATOM 883 N N . PHE A 1 109 ? 10.459 -9.411 -14.880 1.00 93.56 109 PHE A N 1
ATOM 884 C CA . PHE A 1 109 ? 9.521 -8.438 -14.333 1.00 93.56 109 PHE A CA 1
ATOM 885 C C . PHE A 1 109 ? 8.207 -8.440 -15.110 1.00 93.56 109 PHE A C 1
ATOM 887 O O . PHE A 1 109 ? 7.141 -8.561 -14.513 1.00 93.56 109 PHE A O 1
ATOM 894 N N . SER A 1 110 ? 8.275 -8.365 -16.444 1.00 93.56 110 SER A N 1
ATOM 895 C CA . SER A 1 110 ? 7.097 -8.361 -17.315 1.00 93.56 110 SER A CA 1
ATOM 896 C C . SER A 1 110 ? 6.265 -9.647 -17.208 1.00 93.56 110 SER A C 1
ATOM 898 O O . SER A 1 110 ? 5.031 -9.595 -17.285 1.00 93.56 110 SER A O 1
ATOM 900 N N . LEU A 1 111 ? 6.920 -10.795 -16.993 1.00 91.00 111 LEU A N 1
ATOM 901 C CA . LEU A 1 111 ? 6.269 -12.092 -16.816 1.00 91.00 111 LEU A CA 1
ATOM 902 C C . LEU A 1 111 ? 5.504 -12.144 -15.491 1.00 91.00 111 LEU A C 1
ATOM 904 O O . LEU A 1 111 ? 4.346 -12.578 -15.488 1.00 91.00 111 LEU A O 1
ATOM 908 N N . SER A 1 112 ? 6.095 -11.588 -14.430 1.00 92.12 112 SER A N 1
ATOM 909 C CA . SER A 1 112 ? 5.525 -11.491 -13.082 1.00 92.12 112 SER A CA 1
ATOM 910 C C . SER A 1 112 ? 4.387 -10.471 -12.946 1.00 92.12 112 SER A C 1
ATOM 912 O O . SER A 1 112 ? 3.804 -10.339 -11.873 1.00 92.12 112 SER A O 1
ATOM 914 N N . LEU A 1 113 ? 4.013 -9.748 -14.007 1.00 93.19 113 LEU A N 1
ATOM 915 C CA . LEU A 1 113 ? 2.867 -8.837 -13.982 1.00 93.19 113 LEU A CA 1
ATOM 916 C C . LEU A 1 113 ? 1.535 -9.566 -14.246 1.00 93.19 113 LEU A C 1
ATOM 918 O O . LEU A 1 113 ? 1.393 -10.375 -15.168 1.00 93.19 113 LEU A O 1
ATOM 922 N N . GLY A 1 114 ? 0.505 -9.204 -13.486 1.00 91.69 114 GLY A N 1
ATOM 923 C CA . GLY A 1 114 ? -0.890 -9.558 -13.738 1.00 91.69 114 GLY A CA 1
ATOM 924 C C . GLY A 1 114 ? -1.479 -8.807 -14.938 1.00 91.69 114 GLY A C 1
ATOM 925 O O . GLY A 1 114 ? -0.856 -7.918 -15.520 1.00 91.69 114 GLY A O 1
ATOM 926 N N . LYS A 1 115 ? -2.714 -9.146 -15.333 1.00 88.38 115 LYS A N 1
ATOM 927 C CA . LYS A 1 115 ? -3.345 -8.630 -16.567 1.00 88.38 115 LYS A CA 1
ATOM 928 C C . LYS A 1 115 ? -3.406 -7.096 -16.624 1.00 88.38 115 LYS A C 1
ATOM 930 O O . LYS A 1 115 ? -3.079 -6.520 -17.662 1.00 88.38 115 LYS A O 1
ATOM 935 N N . ALA A 1 116 ? -3.797 -6.445 -15.527 1.00 86.56 116 ALA A N 1
ATOM 936 C CA . ALA A 1 116 ? -3.895 -4.986 -15.464 1.00 86.56 116 ALA A CA 1
ATOM 937 C C . ALA A 1 116 ? -2.510 -4.324 -15.564 1.00 86.56 116 ALA A C 1
ATOM 939 O O . ALA A 1 116 ? -2.299 -3.452 -16.408 1.00 86.56 116 ALA A O 1
ATOM 940 N N . ALA A 1 117 ? -1.537 -4.809 -14.789 1.00 92.06 117 ALA A N 1
ATOM 941 C CA . ALA A 1 117 ? -0.172 -4.295 -14.821 1.00 92.06 117 ALA A CA 1
ATOM 942 C C . ALA A 1 117 ? 0.537 -4.539 -16.167 1.00 92.06 117 ALA A C 1
ATOM 944 O O . ALA A 1 117 ? 1.260 -3.665 -16.643 1.00 92.06 117 ALA A O 1
ATOM 945 N N . LYS A 1 118 ? 0.269 -5.663 -16.846 1.00 93.62 118 LYS A N 1
ATOM 946 C CA . LYS A 1 118 ? 0.764 -5.928 -18.211 1.00 93.62 118 LYS A CA 1
ATOM 947 C C . LYS A 1 118 ? 0.274 -4.889 -19.219 1.00 93.62 118 LYS A C 1
ATOM 949 O O . LYS A 1 118 ? 1.022 -4.520 -20.120 1.00 93.62 118 LYS A O 1
ATOM 954 N N . SER A 1 119 ? -0.963 -4.404 -19.082 1.00 92.12 119 SER A N 1
ATOM 955 C CA . SER A 1 119 ? -1.485 -3.326 -19.935 1.00 92.12 119 SER A CA 1
ATOM 956 C C . SER A 1 119 ? -0.702 -2.027 -19.744 1.00 92.12 119 SER A C 1
ATOM 958 O O . SER A 1 119 ? -0.320 -1.385 -20.720 1.00 92.12 119 SER A O 1
ATOM 960 N N . TRP A 1 120 ? -0.410 -1.665 -18.493 1.00 94.31 120 TRP A N 1
ATOM 961 C CA . TRP A 1 120 ? 0.431 -0.511 -18.171 1.00 94.31 120 TRP A CA 1
ATOM 962 C C . TRP A 1 120 ? 1.851 -0.664 -18.734 1.00 94.31 120 TRP A C 1
ATOM 964 O O . TRP A 1 120 ? 2.330 0.226 -19.430 1.00 94.31 120 TRP A O 1
ATOM 974 N N . PHE A 1 121 ? 2.493 -1.817 -18.526 1.00 95.25 121 PHE A N 1
ATOM 975 C CA . PHE A 1 121 ? 3.851 -2.073 -19.015 1.00 95.25 121 PHE A CA 1
ATOM 976 C C . PHE A 1 121 ? 3.964 -1.900 -20.536 1.00 95.25 121 PHE A C 1
ATOM 978 O O . PHE A 1 121 ? 4.901 -1.273 -21.025 1.00 95.25 121 PHE A O 1
ATOM 985 N N . ARG A 1 122 ? 2.970 -2.391 -21.293 1.00 95.19 122 ARG A N 1
ATOM 986 C CA . ARG A 1 122 ? 2.927 -2.262 -22.761 1.00 95.19 122 ARG A CA 1
ATOM 987 C C . ARG A 1 122 ? 2.815 -0.816 -23.251 1.00 95.19 122 ARG A C 1
ATOM 989 O O . ARG A 1 122 ? 3.250 -0.552 -24.367 1.00 95.19 122 ARG A O 1
ATOM 996 N N . GLN A 1 123 ? 2.257 0.090 -22.446 1.00 95.19 123 GLN A N 1
ATOM 997 C CA . GLN A 1 123 ? 2.137 1.515 -22.780 1.00 95.19 123 GLN A CA 1
ATOM 998 C C . GLN A 1 123 ? 3.450 2.285 -22.581 1.00 95.19 123 GLN A C 1
ATOM 1000 O O . GLN A 1 123 ? 3.603 3.381 -23.117 1.00 95.19 123 GLN A O 1
ATOM 1005 N N . LEU A 1 124 ? 4.408 1.734 -21.830 1.00 95.62 124 LEU A N 1
ATOM 1006 C CA . LEU A 1 124 ? 5.701 2.379 -21.625 1.00 95.62 124 LEU A CA 1
ATOM 1007 C C . LEU A 1 124 ? 6.514 2.398 -22.931 1.00 95.62 124 LEU A C 1
ATOM 1009 O O . LEU A 1 124 ? 6.451 1.439 -23.703 1.00 95.62 124 LEU A O 1
ATOM 1013 N N . PRO A 1 125 ? 7.346 3.424 -23.178 1.00 96.50 125 PRO A N 1
ATOM 1014 C CA . PRO A 1 125 ? 8.283 3.415 -24.299 1.00 96.50 125 PRO A CA 1
ATOM 1015 C C . PRO A 1 125 ? 9.198 2.183 -24.271 1.00 96.50 125 PRO A C 1
ATOM 1017 O O . PRO A 1 125 ? 9.622 1.748 -23.201 1.00 96.50 125 PRO A O 1
ATOM 1020 N N . LYS A 1 126 ? 9.596 1.659 -25.439 1.00 95.00 126 LYS A N 1
ATOM 1021 C CA . LYS A 1 126 ? 10.483 0.479 -25.519 1.00 95.00 126 LYS A CA 1
ATOM 1022 C C . LYS A 1 126 ? 11.801 0.658 -24.765 1.00 95.00 126 LYS A C 1
ATOM 1024 O O . LYS A 1 126 ? 12.223 -0.250 -24.062 1.00 95.00 126 LYS A O 1
ATOM 1029 N N . LYS A 1 127 ? 12.384 1.859 -24.813 1.00 94.50 127 LYS A N 1
ATOM 1030 C CA . LYS A 1 127 ? 13.571 2.217 -24.017 1.00 94.50 127 LYS A CA 1
ATOM 1031 C C . LYS A 1 127 ? 13.366 2.049 -22.505 1.00 94.50 127 LYS A C 1
ATOM 1033 O O . LYS A 1 127 ? 14.299 1.685 -21.805 1.00 94.50 127 LYS A O 1
ATOM 1038 N N . THR A 1 128 ? 12.155 2.311 -22.011 1.00 93.88 128 THR A N 1
ATOM 1039 C CA . THR A 1 128 ? 11.791 2.166 -20.597 1.00 93.88 128 THR A CA 1
ATOM 1040 C C . THR A 1 128 ? 11.542 0.702 -20.259 1.00 93.88 128 THR A C 1
ATOM 1042 O O . THR A 1 128 ? 11.970 0.257 -19.207 1.00 93.88 128 THR A O 1
ATOM 1045 N N . GLN A 1 129 ? 10.911 -0.060 -21.160 1.00 95.25 129 GLN A N 1
ATOM 1046 C CA . GLN A 1 129 ? 10.663 -1.496 -20.971 1.00 95.25 129 GLN A CA 1
ATOM 1047 C C . GLN A 1 129 ? 11.950 -2.329 -20.891 1.00 95.25 129 GLN A C 1
ATOM 1049 O O . GLN A 1 129 ? 11.911 -3.405 -20.315 1.00 95.25 129 GLN A O 1
ATOM 1054 N N . LEU A 1 130 ? 13.052 -1.870 -21.494 1.00 93.94 130 LEU A N 1
ATOM 1055 C CA . LEU A 1 130 ? 14.304 -2.632 -21.619 1.00 93.94 130 LEU A CA 1
ATOM 1056 C C . LEU A 1 130 ? 15.395 -2.217 -20.624 1.00 93.94 130 LEU A C 1
ATOM 1058 O O . LEU A 1 130 ? 16.434 -2.865 -20.569 1.00 93.94 130 LEU A O 1
ATOM 1062 N N . LYS A 1 131 ? 15.191 -1.129 -19.876 1.00 94.25 131 LYS A N 1
ATOM 1063 C CA . LYS A 1 131 ? 16.188 -0.598 -18.944 1.00 94.25 131 LYS A CA 1
ATOM 1064 C C . LYS A 1 131 ? 15.632 -0.608 -17.532 1.00 94.25 131 LYS A C 1
ATOM 1066 O O . LYS A 1 131 ? 14.695 0.138 -17.241 1.00 94.25 131 LYS A O 1
ATOM 1071 N N . TRP A 1 132 ? 16.238 -1.397 -16.647 1.00 94.44 132 TRP A N 1
ATOM 1072 C CA . TRP A 1 132 ? 15.705 -1.664 -15.312 1.00 94.44 132 TRP A CA 1
ATOM 1073 C C . TRP A 1 132 ? 15.536 -0.389 -14.495 1.00 94.44 132 TRP A C 1
ATOM 1075 O O . TRP A 1 132 ? 14.496 -0.189 -13.877 1.00 94.44 132 TRP A O 1
ATOM 1085 N N . SER A 1 133 ? 16.511 0.521 -14.547 1.00 93.00 133 SER A N 1
ATOM 1086 C CA . SER A 1 133 ? 16.433 1.786 -13.809 1.00 93.00 133 SER A CA 1
ATOM 1087 C C . SER A 1 133 ? 15.300 2.700 -14.285 1.00 93.00 133 SER A C 1
ATOM 1089 O O . SER A 1 133 ? 14.705 3.413 -13.481 1.00 93.00 133 SER A O 1
ATOM 1091 N N . LEU A 1 134 ? 14.964 2.673 -15.580 1.00 94.50 134 LEU A N 1
ATOM 1092 C CA . LEU A 1 134 ? 13.830 3.432 -16.113 1.00 94.50 134 LEU A CA 1
ATOM 1093 C C . LEU A 1 134 ? 12.504 2.744 -15.786 1.00 94.50 134 LEU A C 1
ATOM 1095 O O . LEU A 1 134 ? 11.531 3.418 -15.454 1.00 94.50 134 LEU A O 1
ATOM 1099 N N . LEU A 1 135 ? 12.471 1.414 -15.874 1.00 95.44 135 LEU A N 1
ATOM 1100 C CA . LEU A 1 135 ? 11.296 0.605 -15.584 1.00 95.44 135 LEU A CA 1
ATOM 1101 C C . LEU A 1 135 ? 10.885 0.690 -14.111 1.00 95.44 135 LEU A C 1
ATOM 1103 O O . LEU A 1 135 ? 9.717 0.946 -13.819 1.00 95.44 135 LEU A O 1
ATOM 1107 N N . SER A 1 136 ? 11.833 0.511 -13.190 1.00 93.00 136 SER A N 1
ATOM 1108 C CA . SER A 1 136 ? 11.585 0.577 -11.748 1.00 93.00 136 SER A CA 1
ATOM 1109 C C . SER A 1 136 ? 11.169 1.983 -11.316 1.00 93.00 136 SER A C 1
ATOM 1111 O O . SER A 1 136 ? 10.215 2.127 -10.557 1.00 93.00 136 SER A O 1
ATOM 1113 N N . SER A 1 137 ? 11.789 3.026 -11.878 1.00 91.00 137 SER A N 1
ATOM 1114 C CA . SER A 1 137 ? 11.376 4.416 -11.652 1.00 91.00 137 SER A CA 1
ATOM 1115 C C . SER A 1 137 ? 9.939 4.669 -12.129 1.00 91.00 137 SER A C 1
ATOM 1117 O O . SER A 1 137 ? 9.110 5.158 -11.364 1.00 91.00 137 SER A O 1
ATOM 1119 N N . ALA A 1 138 ? 9.595 4.237 -13.349 1.00 93.19 138 ALA A N 1
ATOM 1120 C CA . ALA A 1 138 ? 8.234 4.363 -13.873 1.00 93.19 138 ALA A CA 1
ATOM 1121 C C . ALA A 1 138 ? 7.206 3.579 -13.038 1.00 93.19 138 ALA A C 1
ATOM 1123 O O . ALA A 1 138 ? 6.070 4.029 -12.872 1.00 93.19 138 ALA A O 1
ATOM 1124 N N . PHE A 1 139 ? 7.584 2.411 -12.510 1.00 92.50 139 PHE A N 1
ATOM 1125 C CA . PHE A 1 139 ? 6.740 1.638 -11.601 1.00 92.50 139 PHE A CA 1
ATOM 1126 C C . PHE A 1 139 ? 6.476 2.399 -10.301 1.00 92.50 139 PHE A C 1
ATOM 1128 O O . PHE A 1 139 ? 5.321 2.514 -9.888 1.00 92.50 139 PHE A O 1
ATOM 1135 N N . LEU A 1 140 ? 7.529 2.941 -9.682 1.00 88.94 140 LEU A N 1
ATOM 1136 C CA . LEU A 1 140 ? 7.420 3.727 -8.456 1.00 88.94 140 LEU A CA 1
ATOM 1137 C C . LEU A 1 140 ? 6.523 4.952 -8.662 1.00 88.94 140 LEU A C 1
ATOM 1139 O O . LEU A 1 140 ? 5.625 5.189 -7.860 1.00 88.94 140 LEU A O 1
ATOM 1143 N N . ASP A 1 141 ? 6.686 5.666 -9.774 1.00 87.44 141 ASP A N 1
ATOM 1144 C CA . ASP A 1 141 ? 5.853 6.827 -10.103 1.00 87.44 141 ASP A CA 1
ATOM 1145 C C . ASP A 1 141 ? 4.380 6.455 -10.318 1.00 87.44 141 ASP A C 1
ATOM 1147 O O . ASP A 1 141 ? 3.470 7.191 -9.935 1.00 87.44 141 ASP A O 1
ATOM 1151 N N . TYR A 1 142 ? 4.110 5.301 -10.928 1.00 87.88 142 TYR A N 1
ATOM 1152 C CA . TYR A 1 142 ? 2.745 4.940 -11.298 1.00 87.88 142 TYR A CA 1
ATOM 1153 C C . TYR A 1 142 ? 1.964 4.236 -10.179 1.00 87.88 142 TYR A C 1
ATOM 1155 O O . TYR A 1 142 ? 0.784 4.540 -9.971 1.00 87.88 142 TYR A O 1
ATOM 1163 N N . TYR A 1 143 ? 2.599 3.295 -9.474 1.00 87.38 143 TYR A N 1
ATOM 1164 C CA . TYR A 1 143 ? 1.966 2.466 -8.441 1.00 87.38 143 TYR A CA 1
ATOM 1165 C C . TYR A 1 143 ? 2.323 2.893 -7.016 1.00 87.38 143 TYR A C 1
ATOM 1167 O O . TYR A 1 143 ? 1.521 2.682 -6.106 1.00 87.38 143 TYR A O 1
ATOM 1175 N N . CYS A 1 144 ? 3.478 3.531 -6.814 1.00 81.38 144 CYS A N 1
ATOM 1176 C CA . CYS A 1 144 ? 3.974 3.912 -5.491 1.00 81.38 144 CYS A CA 1
ATOM 1177 C C . CYS A 1 144 ? 3.945 5.430 -5.237 1.00 81.38 144 CYS A C 1
ATOM 1179 O O . CYS A 1 144 ? 4.458 5.866 -4.215 1.00 81.38 144 CYS A O 1
ATOM 1181 N N . SER A 1 145 ? 3.312 6.249 -6.085 1.00 72.38 145 SER A N 1
ATOM 1182 C CA . SER A 1 145 ? 3.300 7.723 -5.939 1.00 72.38 145 SER A CA 1
ATOM 1183 C C . SER A 1 145 ? 2.707 8.244 -4.628 1.00 72.38 145 SER A C 1
ATOM 1185 O O . SER A 1 145 ? 3.012 9.355 -4.208 1.00 72.38 145 SER A O 1
ATOM 1187 N N . GLN A 1 146 ? 1.890 7.451 -3.930 1.00 63.00 146 GLN A N 1
ATOM 1188 C CA . GLN A 1 146 ? 1.415 7.815 -2.591 1.00 63.00 146 GLN A CA 1
ATOM 1189 C C . GLN A 1 146 ? 2.474 7.619 -1.492 1.00 63.00 146 GLN A C 1
ATOM 1191 O O . GLN A 1 146 ? 2.210 7.933 -0.338 1.00 63.00 146 GLN A O 1
ATOM 1196 N N . TYR A 1 147 ? 3.658 7.096 -1.810 1.00 56.09 147 TYR A N 1
ATOM 1197 C CA . TYR A 1 147 ? 4.723 6.831 -0.840 1.00 56.09 147 TYR A CA 1
ATOM 1198 C C . TYR A 1 147 ? 5.612 8.060 -0.580 1.00 56.09 147 TYR A C 1
ATOM 1200 O O . TYR A 1 147 ? 6.138 8.208 0.524 1.00 56.09 147 TYR A O 1
ATOM 1208 N N . ASP A 1 148 ? 5.661 9.008 -1.524 1.00 54.84 148 ASP A N 1
ATOM 1209 C CA . ASP A 1 148 ? 6.266 10.341 -1.335 1.00 54.84 148 ASP A CA 1
ATOM 1210 C C . ASP A 1 148 ? 5.400 11.262 -0.445 1.00 54.84 148 ASP A C 1
ATOM 1212 O O . ASP A 1 148 ? 5.744 12.413 -0.176 1.00 54.84 148 ASP A O 1
ATOM 1216 N N . GLN A 1 149 ? 4.258 10.768 0.044 1.00 64.44 149 GLN A N 1
ATOM 1217 C CA . GLN A 1 149 ? 3.422 11.480 1.002 1.00 64.44 149 GLN A CA 1
ATOM 1218 C C . GLN A 1 149 ? 4.126 11.580 2.356 1.00 64.44 149 GLN A C 1
ATOM 1220 O O . GLN A 1 149 ? 4.576 10.573 2.914 1.00 64.44 149 GLN A O 1
ATOM 1225 N N . THR A 1 150 ? 4.152 12.792 2.916 1.00 79.31 150 THR A N 1
ATOM 1226 C CA . THR A 1 150 ? 4.586 13.026 4.299 1.00 79.31 150 THR A CA 1
ATOM 1227 C C . THR A 1 150 ? 3.795 12.141 5.264 1.00 79.31 150 THR A C 1
ATOM 1229 O O . THR A 1 150 ? 2.662 11.743 4.971 1.00 79.31 150 THR A O 1
ATOM 1232 N N . ALA A 1 151 ? 4.349 11.865 6.446 1.00 80.62 151 ALA A N 1
ATOM 1233 C CA . ALA A 1 151 ? 3.639 11.093 7.465 1.00 80.62 151 ALA A CA 1
ATOM 1234 C C . ALA A 1 151 ? 2.246 11.679 7.783 1.00 80.62 151 ALA A C 1
ATOM 1236 O O . ALA A 1 151 ? 1.284 10.932 7.943 1.00 80.62 151 ALA A O 1
ATOM 1237 N N . GLN A 1 152 ? 2.110 13.011 7.763 1.00 82.75 152 GLN A N 1
ATOM 1238 C CA . GLN A 1 152 ? 0.818 13.688 7.905 1.00 82.75 152 GLN A CA 1
ATOM 1239 C C . GLN A 1 152 ? -0.132 13.393 6.745 1.00 82.75 152 GLN A C 1
ATOM 1241 O O . GLN A 1 152 ? -1.296 13.078 6.972 1.00 82.75 152 GLN A O 1
ATOM 1246 N N . THR A 1 153 ? 0.337 13.466 5.500 1.00 82.44 153 THR A N 1
ATOM 1247 C CA . THR A 1 153 ? -0.514 13.190 4.337 1.00 82.44 153 THR A CA 1
ATOM 1248 C C . THR A 1 153 ? -1.020 11.745 4.353 1.00 82.44 153 THR A C 1
ATOM 1250 O O . THR A 1 153 ? -2.207 11.538 4.113 1.00 82.44 153 THR A O 1
ATOM 1253 N N . ARG A 1 154 ? -0.173 10.770 4.722 1.00 83.12 154 ARG A N 1
ATOM 1254 C CA . ARG A 1 154 ? -0.578 9.358 4.891 1.00 83.12 154 ARG A CA 1
ATOM 1255 C C . ARG A 1 154 ? -1.599 9.184 6.008 1.00 83.12 154 ARG A C 1
ATOM 1257 O O . ARG A 1 154 ? -2.553 8.430 5.852 1.00 83.12 154 ARG A O 1
ATOM 1264 N N . TYR A 1 155 ? -1.408 9.893 7.120 1.00 89.44 155 TYR A N 1
ATOM 1265 C CA . TYR A 1 155 ? -2.368 9.910 8.212 1.00 89.44 155 TYR A CA 1
ATOM 1266 C C . TYR A 1 155 ? -3.729 10.425 7.730 1.00 89.44 155 TYR A C 1
ATOM 1268 O O . TYR A 1 155 ? -4.699 9.679 7.754 1.00 89.44 155 TYR A O 1
ATOM 1276 N N . PHE A 1 156 ? -3.811 11.644 7.192 1.00 87.00 156 PHE A N 1
ATOM 1277 C CA . PHE A 1 156 ? -5.094 12.235 6.797 1.00 87.00 156 PHE A CA 1
ATOM 1278 C C . PHE A 1 156 ? -5.776 11.504 5.630 1.00 87.00 156 PHE A C 1
ATOM 1280 O O . PHE A 1 156 ? -7.010 11.489 5.559 1.00 87.00 156 PHE A O 1
ATOM 1287 N N . SER A 1 157 ? -5.012 10.862 4.739 1.00 85.69 157 SER A N 1
ATOM 1288 C CA . SER A 1 157 ? -5.534 10.082 3.609 1.00 85.69 157 SER A CA 1
ATOM 1289 C C . SER A 1 157 ? -5.909 8.641 3.963 1.00 85.69 157 SER A C 1
AT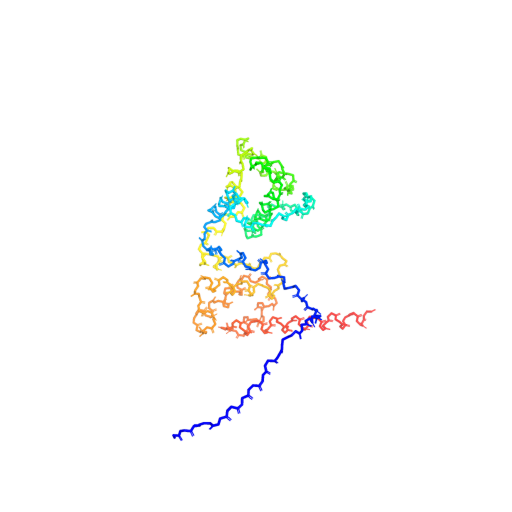OM 1291 O O . SER A 1 157 ? -6.570 7.979 3.161 1.00 85.69 157 SER A O 1
ATOM 1293 N N . ALA A 1 158 ? -5.551 8.144 5.152 1.00 88.00 158 ALA A N 1
ATOM 1294 C CA . ALA A 1 158 ? -5.812 6.762 5.529 1.00 88.00 158 ALA A CA 1
ATOM 1295 C C . ALA A 1 158 ? -7.316 6.454 5.543 1.00 88.00 158 ALA A C 1
ATOM 1297 O O . ALA A 1 158 ? -8.116 7.149 6.170 1.00 88.00 158 ALA A O 1
ATOM 1298 N N . ARG A 1 159 ? -7.692 5.394 4.825 1.00 87.75 159 ARG A N 1
ATOM 1299 C CA . ARG A 1 159 ? -9.036 4.801 4.788 1.00 87.75 159 ARG A CA 1
ATOM 1300 C C . ARG A 1 159 ? -8.936 3.309 5.044 1.00 87.75 159 ARG A C 1
ATOM 1302 O O . ARG A 1 159 ? -7.896 2.733 4.704 1.00 87.75 159 ARG A O 1
ATOM 1309 N N . ARG A 1 160 ? -9.982 2.673 5.583 1.00 87.38 160 ARG A N 1
ATOM 1310 C CA . ARG A 1 160 ? -10.029 1.206 5.651 1.00 87.38 160 ARG A CA 1
ATOM 1311 C C . ARG A 1 160 ? -9.900 0.624 4.237 1.00 87.38 160 ARG A C 1
ATOM 1313 O O . ARG A 1 160 ? -10.613 1.049 3.327 1.00 87.38 160 ARG A O 1
ATOM 1320 N N . LYS A 1 161 ? -8.976 -0.318 4.030 1.00 84.56 161 LYS A N 1
ATOM 1321 C CA . LYS A 1 161 ? -8.790 -0.997 2.740 1.00 84.56 161 LYS A CA 1
ATOM 1322 C C . LYS A 1 161 ? -9.975 -1.933 2.475 1.00 84.56 161 LYS A C 1
ATOM 1324 O O . LYS A 1 161 ? -10.591 -2.480 3.387 1.00 84.56 161 LYS A O 1
ATOM 1329 N N . GLU A 1 162 ? -10.261 -2.171 1.200 1.00 76.69 162 GLU A N 1
ATOM 1330 C CA . GLU A 1 162 ? -11.229 -3.190 0.790 1.00 76.69 162 GLU A CA 1
ATOM 1331 C C . GLU A 1 162 ? -10.783 -4.573 1.302 1.00 76.69 162 GLU A C 1
ATOM 1333 O O . GLU A 1 162 ? -9.651 -4.997 1.036 1.00 76.69 162 GLU A O 1
ATOM 1338 N N . ASN A 1 163 ? -11.671 -5.247 2.040 1.00 79.88 163 ASN A N 1
ATOM 1339 C CA . ASN A 1 163 ? -11.447 -6.510 2.764 1.00 79.88 163 ASN A CA 1
ATOM 1340 C C . ASN A 1 163 ? -10.534 -6.437 4.006 1.00 79.88 163 ASN A C 1
ATOM 1342 O O . ASN A 1 163 ? -10.200 -7.480 4.561 1.00 79.88 163 ASN A O 1
ATOM 1346 N N . GLU A 1 164 ? -10.141 -5.247 4.472 1.00 83.62 164 GLU A N 1
ATOM 1347 C CA . GLU A 1 164 ? -9.449 -5.105 5.762 1.00 83.62 164 GLU A CA 1
ATOM 1348 C C . GLU A 1 164 ? -10.418 -5.395 6.912 1.00 83.62 164 GLU A C 1
ATOM 1350 O O . GLU A 1 164 ? -11.539 -4.869 6.964 1.00 83.62 164 GLU A O 1
ATOM 1355 N N . HIS A 1 165 ? -9.988 -6.244 7.846 1.00 83.56 165 HIS A N 1
ATOM 1356 C CA . HIS A 1 165 ? -10.777 -6.523 9.032 1.00 83.56 165 HIS A CA 1
ATOM 1357 C C . HIS A 1 165 ? -10.868 -5.258 9.895 1.00 83.56 165 HIS A C 1
ATOM 1359 O O . HIS A 1 165 ? -9.922 -4.481 10.008 1.00 83.56 165 HIS A O 1
ATOM 1365 N N . ILE A 1 166 ? -12.023 -5.031 10.523 1.00 84.06 166 ILE A N 1
ATOM 1366 C CA . ILE A 1 166 ? -12.299 -3.778 11.241 1.00 84.06 166 ILE A CA 1
ATOM 1367 C C . ILE A 1 166 ? -11.334 -3.514 12.413 1.00 84.06 166 ILE A C 1
ATOM 1369 O O . ILE A 1 166 ? -11.133 -2.360 12.764 1.00 84.06 166 ILE A O 1
ATOM 1373 N N . CYS A 1 167 ? -10.702 -4.548 12.984 1.00 83.75 167 CYS A N 1
ATOM 1374 C CA . CYS A 1 167 ? -9.652 -4.399 14.009 1.00 83.75 167 CYS A CA 1
ATOM 1375 C C . CYS A 1 167 ? -8.296 -3.958 13.453 1.00 83.75 167 CYS A C 1
ATOM 1377 O O . CYS A 1 167 ? -7.520 -3.342 14.178 1.00 83.75 167 CYS A O 1
ATOM 1379 N N . ASP A 1 168 ? -8.004 -4.271 12.193 1.00 86.31 168 ASP A N 1
ATOM 1380 C CA . ASP A 1 168 ? -6.686 -4.013 11.607 1.00 86.31 168 ASP A CA 1
ATOM 1381 C C . ASP A 1 168 ? -6.567 -2.539 11.198 1.00 86.31 168 ASP A C 1
ATOM 1383 O O . ASP A 1 168 ? -5.493 -1.939 11.258 1.00 86.31 168 ASP A O 1
ATOM 1387 N N . SER A 1 169 ? -7.703 -1.922 10.857 1.00 87.06 169 SER A N 1
ATOM 1388 C CA . SER A 1 169 ? -7.763 -0.518 10.455 1.00 87.06 169 SER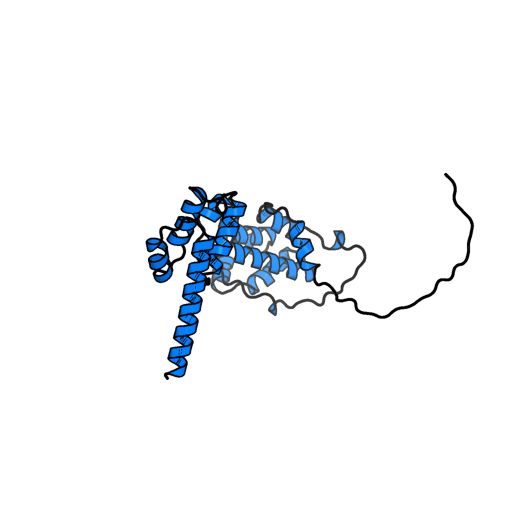 A CA 1
ATOM 1389 C C . SER A 1 169 ? -7.337 0.461 11.564 1.00 87.06 169 SER A C 1
ATOM 1391 O O . SER A 1 169 ? -6.518 1.328 11.250 1.00 87.06 169 SER A O 1
ATOM 1393 N N . PRO A 1 170 ? -7.824 0.374 12.823 1.00 87.69 170 PRO A N 1
ATOM 1394 C CA . PRO A 1 170 ? -7.301 1.174 13.933 1.00 87.69 170 PRO A CA 1
ATOM 1395 C C . PRO A 1 170 ? -5.802 0.965 14.149 1.00 87.69 170 PRO A C 1
ATOM 1397 O O . PRO A 1 170 ? -5.062 1.936 14.245 1.00 87.69 170 PRO A O 1
ATOM 1400 N N . LEU A 1 171 ? -5.328 -0.287 14.140 1.00 88.19 171 LEU A N 1
ATOM 1401 C CA . LEU A 1 171 ? -3.916 -0.606 14.369 1.00 88.19 171 LEU A CA 1
ATOM 1402 C C . LEU A 1 171 ? -3.003 0.079 13.341 1.00 88.19 171 LEU A C 1
ATOM 1404 O O . LEU A 1 171 ? -1.996 0.697 13.698 1.00 88.19 171 LEU A O 1
ATOM 1408 N N . ARG A 1 172 ? -3.380 0.020 12.060 1.00 89.50 172 ARG A N 1
ATOM 1409 C CA . ARG A 1 172 ? -2.654 0.690 10.978 1.00 89.50 172 ARG A CA 1
ATOM 1410 C C . ARG A 1 172 ? -2.722 2.213 11.092 1.00 89.50 172 ARG A C 1
ATOM 1412 O O . ARG A 1 172 ? -1.713 2.887 10.880 1.00 89.50 172 ARG A O 1
ATOM 1419 N N . LEU A 1 173 ? -3.889 2.758 11.436 1.00 90.44 173 LEU A N 1
ATOM 1420 C CA . LEU A 1 173 ? -4.075 4.197 11.603 1.00 90.44 173 LEU A CA 1
ATOM 1421 C C . LEU A 1 173 ? -3.238 4.755 12.768 1.00 90.44 173 LEU A C 1
ATOM 1423 O O . LEU A 1 173 ? -2.612 5.806 12.615 1.00 90.44 173 LEU A O 1
ATOM 1427 N N . ASN A 1 174 ? -3.148 4.018 13.879 1.00 91.56 174 ASN A N 1
ATOM 1428 C CA . ASN A 1 174 ? -2.282 4.330 15.019 1.00 91.56 174 ASN A CA 1
ATOM 1429 C C . ASN A 1 174 ? -0.812 4.412 14.580 1.00 91.56 174 ASN A C 1
ATOM 1431 O O . ASN A 1 174 ? -0.097 5.345 14.944 1.00 91.56 174 ASN A O 1
ATOM 1435 N N . GLY A 1 175 ? -0.364 3.479 13.731 1.00 89.69 175 GLY A N 1
ATOM 1436 C CA . GLY A 1 175 ? 0.972 3.512 13.127 1.00 89.69 175 GLY A CA 1
ATOM 1437 C C . GLY A 1 175 ? 1.250 4.812 12.362 1.00 89.69 175 GLY A C 1
ATOM 1438 O O . GLY A 1 175 ? 2.280 5.453 12.580 1.00 89.69 175 GLY A O 1
ATOM 1439 N N . TYR A 1 176 ? 0.308 5.260 11.527 1.00 89.75 176 TYR A N 1
ATOM 1440 C CA . TYR A 1 176 ? 0.447 6.535 10.813 1.00 89.75 176 TYR A CA 1
ATOM 1441 C C . TYR A 1 176 ? 0.413 7.749 11.740 1.00 89.75 176 TYR A C 1
ATOM 1443 O O . TYR A 1 176 ? 1.171 8.691 11.524 1.00 89.75 176 TYR A O 1
ATOM 1451 N N . ALA A 1 177 ? -0.416 7.731 12.784 1.00 91.62 177 ALA A N 1
ATOM 1452 C CA . ALA A 1 177 ? -0.470 8.809 13.766 1.00 91.62 177 ALA A CA 1
ATOM 1453 C C . ALA A 1 177 ? 0.867 8.971 14.505 1.00 91.62 177 ALA A C 1
ATOM 1455 O O . ALA A 1 177 ? 1.357 10.095 14.633 1.00 91.62 177 ALA A O 1
ATOM 1456 N N . ARG A 1 178 ? 1.507 7.859 14.903 1.00 91.75 178 ARG A N 1
ATOM 1457 C CA . ARG A 1 178 ? 2.853 7.874 15.505 1.00 91.75 178 ARG A CA 1
ATOM 1458 C C . ARG A 1 178 ? 3.885 8.467 14.549 1.00 91.75 178 ARG A C 1
ATOM 1460 O O . ARG A 1 178 ? 4.620 9.372 14.937 1.00 91.75 178 ARG A O 1
ATOM 1467 N N . ALA A 1 179 ? 3.890 8.028 13.289 1.00 85.25 179 ALA A N 1
ATOM 1468 C CA . ALA A 1 179 ? 4.786 8.575 12.268 1.00 85.25 179 ALA A CA 1
ATOM 1469 C C . ALA A 1 179 ? 4.549 10.081 12.033 1.00 85.25 179 ALA A C 1
ATOM 1471 O O . ALA A 1 179 ? 5.492 10.845 11.834 1.00 85.25 179 ALA A O 1
ATOM 1472 N N . ALA A 1 180 ? 3.292 10.527 12.099 1.00 88.88 180 ALA A N 1
ATOM 1473 C CA . ALA A 1 180 ? 2.895 11.926 11.961 1.00 88.88 180 ALA A CA 1
ATOM 1474 C C . ALA A 1 180 ? 3.087 12.760 13.244 1.00 88.88 180 ALA A C 1
ATOM 1476 O O . ALA A 1 180 ? 2.764 13.949 13.241 1.00 88.88 180 ALA A O 1
ATOM 1477 N N . LYS A 1 181 ? 3.614 12.161 14.323 1.00 91.44 181 LYS A N 1
ATOM 1478 C CA . LYS A 1 181 ? 3.804 12.776 15.650 1.00 91.44 181 LYS A CA 1
ATOM 1479 C C . LYS A 1 181 ? 2.503 13.292 16.288 1.00 91.44 181 LYS A C 1
ATOM 1481 O O . LYS A 1 181 ? 2.515 1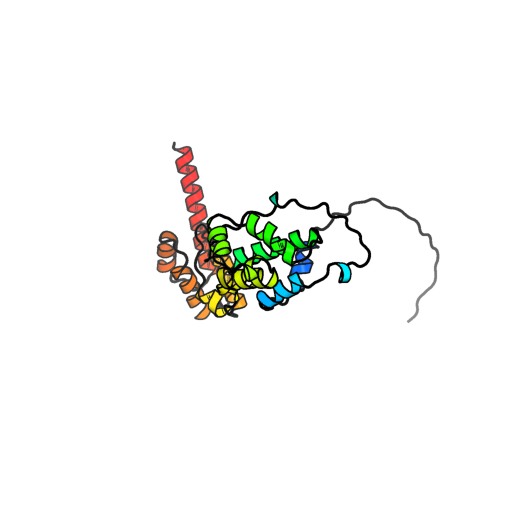4.272 17.030 1.00 91.44 181 LYS A O 1
ATOM 1486 N N . ILE A 1 182 ? 1.382 12.630 16.015 1.00 91.25 182 ILE A N 1
ATOM 1487 C CA . ILE A 1 182 ? 0.068 12.953 16.583 1.00 91.25 182 ILE A CA 1
ATOM 1488 C C . ILE A 1 182 ? -0.062 12.293 17.958 1.00 91.25 182 ILE A C 1
ATOM 1490 O O . ILE A 1 182 ? 0.083 11.078 18.080 1.00 91.25 182 ILE A O 1
ATOM 1494 N N . GLN A 1 183 ? -0.371 13.078 18.994 1.00 91.12 183 GLN A N 1
ATOM 1495 C CA . GLN A 1 183 ? -0.516 12.597 20.373 1.00 91.12 183 GLN A CA 1
ATOM 1496 C C . GLN A 1 183 ? -1.919 12.021 20.607 1.00 91.12 183 GLN A C 1
ATOM 1498 O O . GLN A 1 183 ? -2.721 12.575 21.356 1.00 91.12 183 GLN A O 1
ATOM 1503 N N . TYR A 1 184 ? -2.248 10.917 19.938 1.00 90.62 184 TYR A N 1
ATOM 1504 C CA . TYR A 1 184 ? -3.578 10.309 20.057 1.00 90.62 184 TYR A CA 1
ATOM 1505 C C . TYR A 1 184 ? -3.776 9.509 21.360 1.00 90.62 184 TYR A C 1
ATOM 1507 O O . TYR A 1 184 ? -4.911 9.272 21.759 1.00 90.62 184 TYR A O 1
ATOM 1515 N N . GLU A 1 185 ? -2.692 9.117 22.039 1.00 88.88 185 GLU A N 1
ATOM 1516 C CA . GLU A 1 185 ? -2.731 8.352 23.300 1.00 88.88 185 GLU A CA 1
ATOM 1517 C C . GLU A 1 185 ? -2.833 9.259 24.541 1.00 88.88 185 GLU A C 1
ATOM 1519 O O . GLU A 1 185 ? -3.258 8.816 25.603 1.00 88.88 185 GLU A O 1
ATOM 1524 N N . ALA A 1 186 ? -2.482 10.544 24.416 1.00 84.69 186 ALA A N 1
ATOM 1525 C CA . ALA A 1 186 ? -2.412 11.487 25.537 1.00 84.69 186 ALA A CA 1
ATOM 1526 C C . ALA A 1 186 ? -3.775 12.095 25.936 1.00 84.69 186 ALA A C 1
ATOM 1528 O O . ALA A 1 186 ? -3.844 12.943 26.827 1.00 84.69 186 ALA A O 1
ATOM 1529 N N . GLY A 1 187 ? -4.863 11.690 25.274 1.00 81.81 187 GLY A N 1
ATOM 1530 C CA . GLY A 1 187 ? -6.172 12.326 25.412 1.00 81.81 187 GLY A CA 1
ATOM 1531 C C . GLY A 1 187 ? -6.239 13.719 24.764 1.00 81.81 187 GLY A C 1
ATOM 1532 O O . GLY A 1 187 ? -5.365 14.135 24.003 1.00 81.81 187 GLY A O 1
ATOM 1533 N N . GLY A 1 188 ? -7.321 14.451 25.038 1.00 87.06 188 GLY A N 1
ATOM 1534 C CA . GLY A 1 188 ? -7.503 15.823 24.554 1.00 87.06 188 GLY A CA 1
ATOM 1535 C C . GLY A 1 188 ? -7.896 15.939 23.069 1.00 87.06 188 GLY A C 1
ATOM 1536 O O . GLY A 1 188 ? -8.385 14.976 22.471 1.00 87.06 188 GLY A O 1
ATOM 1537 N N . PRO A 1 189 ? -7.724 17.127 22.454 1.00 89.06 189 PRO A N 1
ATOM 1538 C CA . PRO A 1 189 ? -8.240 17.408 21.110 1.00 89.06 189 PRO A CA 1
ATOM 1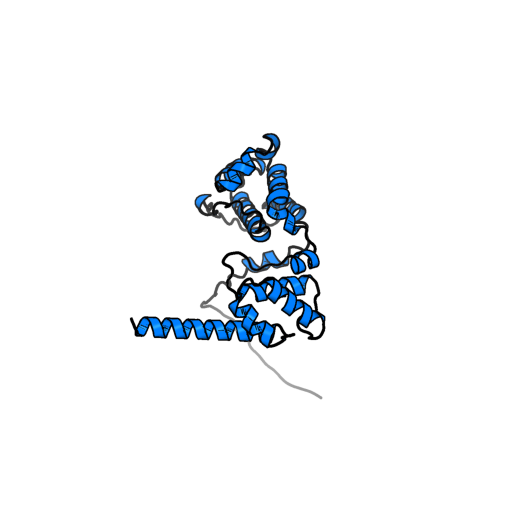539 C C . PRO A 1 189 ? -7.658 16.514 20.010 1.00 89.06 189 PRO A C 1
ATOM 1541 O O . PRO A 1 189 ? -8.373 16.146 19.079 1.00 89.06 189 PRO A O 1
ATOM 1544 N N . GLN A 1 190 ? -6.377 16.140 20.112 1.00 89.81 190 GLN A N 1
ATOM 1545 C CA . GLN A 1 190 ? -5.736 15.256 19.133 1.00 89.81 190 GLN A CA 1
ATOM 1546 C C . GLN A 1 190 ? -6.264 13.821 19.215 1.00 89.81 190 GLN A C 1
ATOM 1548 O O . GLN A 1 190 ? -6.529 13.228 18.173 1.00 89.81 190 GLN A O 1
ATOM 1553 N N . ALA A 1 191 ? -6.495 13.289 20.419 1.00 90.31 191 ALA A N 1
ATOM 1554 C CA . ALA A 1 191 ? -7.128 11.982 20.602 1.00 90.31 191 ALA A CA 1
ATOM 1555 C C . ALA A 1 191 ? -8.576 11.966 20.080 1.00 90.31 191 ALA A C 1
ATOM 1557 O O . ALA A 1 191 ? -8.968 11.047 19.363 1.00 90.31 191 ALA A O 1
ATOM 1558 N N . ALA A 1 192 ? -9.347 13.028 20.344 1.00 89.19 192 ALA A N 1
ATOM 1559 C CA . ALA A 1 192 ? -10.701 13.176 19.808 1.00 89.19 192 ALA A CA 1
ATOM 1560 C C . ALA A 1 192 ? -10.714 13.231 18.270 1.00 89.19 192 ALA A C 1
ATOM 1562 O O . ALA A 1 192 ? -11.457 12.488 17.632 1.00 89.19 192 ALA A O 1
ATOM 1563 N N . SER A 1 193 ? -9.833 14.045 17.678 1.00 90.75 193 SER A N 1
ATOM 1564 C CA . SER A 1 193 ? -9.698 14.169 16.218 1.00 90.75 193 SER A CA 1
ATOM 1565 C C . SER A 1 193 ? -9.248 12.854 15.576 1.00 90.75 193 SER A C 1
ATOM 1567 O O . SER A 1 193 ? -9.640 12.530 14.459 1.00 90.75 193 SER A O 1
ATOM 1569 N N . HIS A 1 194 ? -8.423 12.079 16.281 1.00 92.94 194 HIS A N 1
ATOM 1570 C CA . HIS A 1 194 ? -7.971 10.767 15.838 1.00 92.94 194 HIS A CA 1
ATOM 1571 C C . HIS A 1 194 ? -9.100 9.734 15.807 1.00 92.94 194 HIS A C 1
ATOM 1573 O O . HIS A 1 194 ? -9.258 9.016 14.819 1.00 92.94 194 HIS A O 1
ATOM 1579 N N . VAL A 1 195 ? -9.934 9.704 16.849 1.00 90.44 195 VAL A N 1
ATOM 1580 C CA . VAL A 1 195 ? -11.132 8.857 16.872 1.00 90.44 195 VAL A CA 1
ATOM 1581 C C . VAL A 1 195 ? -12.106 9.265 15.768 1.00 90.44 195 VAL A C 1
ATOM 1583 O O . VAL A 1 195 ? -12.600 8.403 15.047 1.00 90.44 195 VAL A O 1
ATOM 1586 N N . GLU A 1 196 ? -12.352 10.562 15.584 1.00 88.94 196 GLU A N 1
ATOM 1587 C CA . GLU A 1 196 ? -13.222 11.061 14.515 1.00 88.94 196 GLU A CA 1
ATOM 1588 C C . GLU A 1 196 ? -12.705 10.677 13.121 1.00 88.94 196 GLU A C 1
ATOM 1590 O O . GLU A 1 196 ? -13.474 10.235 12.266 1.00 88.94 196 GLU A O 1
ATOM 1595 N N . HIS A 1 197 ? -11.391 10.765 12.912 1.00 91.19 197 HIS A N 1
ATOM 1596 C CA . HIS A 1 197 ? -10.752 10.355 11.666 1.00 91.19 197 HIS A CA 1
ATOM 1597 C C . HIS A 1 197 ? -10.926 8.857 11.386 1.00 91.19 197 HIS A C 1
ATOM 1599 O O . HIS A 1 197 ? -11.262 8.486 10.260 1.00 91.19 197 HIS A O 1
ATOM 1605 N N . PHE A 1 198 ? -10.797 7.997 12.404 1.00 89.88 198 PHE A N 1
ATOM 1606 C CA . PHE A 1 198 ? -11.127 6.576 12.268 1.00 89.88 198 PHE A CA 1
ATOM 1607 C C . PHE A 1 198 ? -12.592 6.374 11.867 1.00 89.88 198 PHE A C 1
ATOM 1609 O O . PHE A 1 198 ? -12.872 5.647 10.913 1.00 89.88 198 PHE A O 1
ATOM 1616 N N . LEU A 1 199 ? -13.523 7.029 12.566 1.00 87.00 199 LEU A N 1
ATOM 1617 C CA . LEU A 1 199 ? -14.959 6.898 12.318 1.00 87.00 199 LEU A CA 1
ATOM 1618 C C . LEU A 1 199 ? -15.300 7.244 10.869 1.00 87.00 199 LEU A C 1
ATOM 1620 O O . LEU A 1 199 ? -15.833 6.406 10.141 1.00 87.00 199 LEU A O 1
ATOM 1624 N N . LEU A 1 200 ? -14.885 8.424 10.407 1.00 87.12 200 LEU A N 1
ATOM 1625 C CA . LEU A 1 200 ? -15.161 8.917 9.056 1.00 87.12 200 LEU A CA 1
ATOM 1626 C C . LEU A 1 200 ? -14.693 7.956 7.946 1.00 87.12 200 LEU A C 1
ATOM 1628 O O . LEU A 1 200 ? -15.149 8.036 6.803 1.00 87.12 200 LEU A O 1
ATOM 1632 N N . HIS A 1 201 ? -13.757 7.058 8.255 1.00 87.38 201 HIS A N 1
ATOM 1633 C CA . HIS A 1 201 ? -13.039 6.261 7.271 1.00 87.38 201 HIS A CA 1
ATOM 1634 C C . HIS A 1 201 ? -13.044 4.750 7.528 1.00 87.38 201 HIS A C 1
ATOM 1636 O O . HIS A 1 201 ? -12.398 4.008 6.779 1.00 87.38 201 HIS A O 1
ATOM 1642 N N . CYS A 1 202 ? -13.785 4.280 8.537 1.00 84.94 202 CYS A N 1
ATOM 1643 C CA . CYS A 1 202 ? -13.898 2.858 8.855 1.00 84.94 202 CYS A CA 1
ATOM 1644 C C . CYS A 1 202 ? -14.862 2.111 7.916 1.00 84.94 202 CYS A C 1
ATOM 1646 O O . CYS A 1 202 ? -14.656 0.928 7.650 1.00 84.94 202 CYS A O 1
ATOM 1648 N N . GLY A 1 203 ? -15.882 2.788 7.372 1.00 81.38 203 GLY A N 1
ATOM 1649 C CA . GLY A 1 203 ? -16.830 2.211 6.408 1.00 81.38 203 GLY A CA 1
ATOM 1650 C C . GLY A 1 203 ? -17.634 1.013 6.937 1.00 81.38 203 GLY A C 1
ATOM 1651 O O . GLY A 1 203 ? -17.920 0.096 6.167 1.00 81.38 203 GLY A O 1
ATOM 1652 N N . ASP A 1 204 ? -17.930 0.972 8.242 1.00 80.88 204 ASP A N 1
ATOM 1653 C CA . ASP A 1 204 ? -18.805 -0.020 8.887 1.00 80.88 204 ASP A CA 1
ATOM 1654 C C . ASP A 1 204 ? -19.911 0.712 9.663 1.00 80.88 204 ASP A C 1
ATOM 1656 O O . ASP A 1 204 ? -19.697 1.158 10.792 1.00 80.88 204 ASP A O 1
ATOM 1660 N N . ASP A 1 205 ? -21.093 0.829 9.052 1.00 79.81 205 ASP A N 1
ATOM 1661 C CA . ASP A 1 205 ? -22.231 1.590 9.593 1.00 79.81 205 ASP A CA 1
ATOM 1662 C C . ASP A 1 205 ? -22.656 1.108 10.988 1.00 79.81 205 ASP A C 1
ATOM 1664 O O . ASP A 1 205 ? -22.983 1.902 11.866 1.00 79.81 205 ASP A O 1
ATOM 1668 N N . ALA A 1 206 ? -22.567 -0.198 11.252 1.00 77.12 206 ALA A N 1
ATOM 1669 C CA . ALA A 1 206 ? -22.938 -0.756 12.548 1.00 77.12 206 ALA A CA 1
ATOM 1670 C C . ALA A 1 206 ? -21.911 -0.428 13.648 1.00 77.12 206 ALA A C 1
ATOM 1672 O O . ALA A 1 206 ? -22.283 -0.269 14.811 1.00 77.12 206 ALA A O 1
ATOM 1673 N N . VAL A 1 207 ? -20.618 -0.338 13.310 1.00 77.25 207 VAL A N 1
ATOM 1674 C CA . VAL A 1 207 ? -19.603 0.203 14.231 1.00 77.25 207 VAL A CA 1
ATOM 1675 C C . VAL A 1 207 ? -19.819 1.706 14.427 1.00 77.25 207 VAL A C 1
ATOM 1677 O O . VAL A 1 207 ? -19.811 2.173 15.566 1.00 77.25 207 VAL A O 1
ATOM 1680 N N . MET A 1 208 ? -20.093 2.447 13.353 1.00 78.88 208 MET A N 1
ATOM 1681 C CA . MET A 1 208 ? -20.355 3.889 13.395 1.00 78.88 208 MET A CA 1
ATOM 1682 C C . MET A 1 208 ? -21.521 4.245 14.318 1.00 78.88 208 MET A C 1
ATOM 1684 O O . MET A 1 208 ? -21.348 5.049 15.234 1.00 78.88 208 MET A O 1
ATOM 1688 N N . ASP A 1 209 ? -22.670 3.586 14.168 1.00 79.06 209 ASP A N 1
ATOM 1689 C CA . ASP A 1 209 ? -23.864 3.810 14.993 1.00 79.06 209 ASP A CA 1
ATOM 1690 C C . ASP A 1 209 ? -23.624 3.560 16.486 1.00 79.06 209 ASP A C 1
ATOM 1692 O O . ASP A 1 209 ? -24.259 4.163 17.362 1.00 79.06 209 ASP A O 1
ATOM 1696 N N . GLN A 1 210 ? -22.733 2.624 16.813 1.00 76.31 210 GLN A N 1
ATOM 1697 C CA . GLN A 1 210 ? -22.402 2.298 18.194 1.00 76.31 210 GLN A CA 1
ATOM 1698 C C . GLN A 1 210 ? -21.410 3.301 18.794 1.00 76.31 210 GLN A C 1
ATOM 1700 O O . GLN A 1 210 ? -21.539 3.649 19.972 1.00 76.31 210 GLN A O 1
ATOM 1705 N N . LEU A 1 211 ? -20.442 3.768 18.004 1.00 75.75 211 LEU A N 1
ATOM 1706 C CA . LEU A 1 211 ? -19.405 4.693 18.455 1.00 75.75 211 LEU A CA 1
ATOM 1707 C C . LEU A 1 211 ? -19.908 6.148 18.510 1.00 75.75 211 LEU A C 1
ATOM 1709 O O . LEU A 1 211 ? -19.624 6.835 19.493 1.00 75.75 211 LEU A O 1
ATOM 1713 N N . TYR A 1 212 ? -20.733 6.595 17.552 1.00 74.69 212 TYR A N 1
ATOM 1714 C CA . TYR A 1 212 ? -21.333 7.941 17.563 1.00 74.69 212 TYR A CA 1
ATOM 1715 C C . TYR A 1 212 ? -22.169 8.199 18.816 1.00 74.69 212 TYR A C 1
ATOM 1717 O O . TYR A 1 212 ? -22.084 9.270 19.419 1.00 74.69 212 TYR A O 1
ATOM 1725 N N . ARG A 1 213 ? -22.932 7.195 19.264 1.00 75.31 213 ARG A N 1
ATOM 1726 C CA . ARG A 1 213 ? -23.732 7.289 20.495 1.00 75.31 213 ARG A CA 1
ATOM 1727 C C . ARG A 1 213 ? -22.895 7.502 21.753 1.00 75.31 213 ARG A C 1
ATOM 1729 O O . ARG A 1 213 ? -23.411 8.029 22.732 1.00 75.31 213 ARG A O 1
ATOM 1736 N N . GLN A 1 214 ? -21.628 7.095 21.744 1.00 74.31 214 GLN A N 1
ATOM 1737 C CA . GLN A 1 214 ? -20.776 7.111 22.932 1.00 74.31 214 GLN A CA 1
ATOM 1738 C C . GLN A 1 214 ? -19.814 8.304 23.001 1.00 74.31 214 GLN A C 1
ATOM 1740 O O . GLN A 1 214 ? -19.139 8.436 24.019 1.00 74.31 214 GLN A O 1
ATOM 1745 N N . ARG A 1 215 ? -19.764 9.170 21.971 1.00 71.44 215 ARG A N 1
ATOM 1746 C CA . ARG A 1 215 ? -18.911 10.381 21.919 1.00 71.44 215 ARG A CA 1
ATOM 1747 C C . ARG A 1 215 ? -17.479 10.121 22.402 1.00 71.44 215 ARG A C 1
ATOM 1749 O O . ARG A 1 215 ? -16.969 10.787 23.300 1.00 71.44 215 ARG A O 1
ATOM 1756 N N . LEU A 1 216 ? -16.862 9.086 21.848 1.00 77.69 216 LEU A N 1
ATOM 1757 C CA . LEU A 1 216 ? -15.564 8.618 22.313 1.00 77.69 216 LEU A CA 1
ATOM 1758 C C . LEU A 1 216 ? -14.454 9.578 21.888 1.00 77.69 216 LEU A C 1
ATOM 1760 O O . LEU A 1 216 ? -14.438 10.054 20.758 1.00 77.69 216 LEU A O 1
ATOM 1764 N N . SER A 1 217 ? -13.506 9.804 22.791 1.00 79.06 217 SER A N 1
ATOM 1765 C CA . SER A 1 217 ? -12.286 10.583 22.546 1.00 79.06 217 SER A CA 1
ATOM 1766 C C . SER A 1 217 ? -11.014 9.764 22.773 1.00 79.06 217 SER A C 1
ATOM 1768 O O . SER A 1 217 ? -9.930 10.329 22.859 1.00 79.06 217 SER A O 1
ATOM 1770 N N . ASP A 1 218 ? -11.157 8.449 22.949 1.00 83.56 218 ASP A N 1
ATOM 1771 C CA . ASP A 1 218 ? -10.084 7.524 23.302 1.00 83.56 218 ASP A CA 1
ATOM 1772 C C . ASP A 1 218 ? -10.141 6.283 22.403 1.00 83.56 218 ASP A C 1
ATOM 1774 O O . ASP A 1 218 ? -11.152 5.569 22.353 1.00 83.56 218 ASP A O 1
ATOM 1778 N N . ILE A 1 219 ? -9.035 6.030 21.704 1.00 85.94 219 ILE A N 1
ATOM 1779 C CA . ILE A 1 219 ? -8.874 4.910 20.780 1.00 85.94 219 ILE A CA 1
ATOM 1780 C C . ILE A 1 219 ? -8.951 3.553 21.492 1.00 85.94 219 ILE A C 1
ATOM 1782 O O . ILE A 1 219 ? -9.515 2.611 20.939 1.00 85.94 219 ILE A O 1
ATOM 1786 N N . GLN A 1 220 ? -8.499 3.449 22.747 1.00 85.31 220 GLN A N 1
ATOM 1787 C CA . GLN A 1 220 ? -8.554 2.190 23.499 1.00 85.31 220 GLN A CA 1
ATOM 1788 C C . GLN A 1 220 ? -10.007 1.761 23.729 1.00 85.31 220 GLN A C 1
ATOM 1790 O O . GLN A 1 220 ? -10.368 0.580 23.676 1.00 85.31 220 GLN A O 1
ATOM 1795 N N . ARG A 1 221 ? -10.887 2.743 23.948 1.00 84.69 221 ARG A N 1
ATOM 1796 C CA . ARG A 1 221 ? -12.319 2.504 24.110 1.00 84.69 221 ARG A CA 1
ATOM 1797 C C . ARG A 1 221 ? -12.990 2.113 22.795 1.00 84.69 221 ARG A C 1
ATOM 1799 O O . ARG A 1 221 ? -13.867 1.247 22.814 1.00 84.69 221 ARG A O 1
ATOM 1806 N N . VAL A 1 222 ? -12.553 2.689 21.674 1.00 85.69 222 VAL A N 1
ATOM 1807 C CA . VAL A 1 222 ? -12.978 2.280 20.324 1.00 85.69 222 VAL A CA 1
ATOM 1808 C C . VAL A 1 222 ? -12.609 0.817 20.067 1.00 85.69 222 VAL A C 1
ATOM 1810 O O . VAL A 1 222 ? -13.488 0.013 19.751 1.00 85.69 222 VAL A O 1
ATOM 1813 N N . GLU A 1 223 ? -11.350 0.436 20.289 1.00 86.31 223 GLU A N 1
ATOM 1814 C CA . GLU A 1 223 ? -10.865 -0.941 20.116 1.00 86.31 223 GLU A CA 1
ATOM 1815 C C . GLU A 1 223 ? -11.650 -1.937 20.981 1.00 86.31 223 GLU A C 1
ATOM 1817 O O . GLU A 1 223 ? -12.065 -3.002 20.512 1.00 86.31 223 GLU A O 1
ATOM 1822 N N . LYS A 1 224 ? -11.938 -1.576 22.237 1.00 86.25 224 LYS A N 1
ATOM 1823 C CA . LYS A 1 224 ? -12.744 -2.405 23.143 1.00 86.25 224 LYS A CA 1
ATOM 1824 C C . LYS A 1 224 ? -14.152 -2.661 22.602 1.00 86.25 224 LYS A C 1
ATOM 1826 O O . LYS A 1 224 ? -14.638 -3.789 22.693 1.00 86.25 224 LYS A O 1
ATOM 1831 N N . ILE A 1 225 ? -14.806 -1.646 22.039 1.00 83.69 225 ILE A N 1
ATOM 1832 C CA . ILE A 1 225 ? -16.155 -1.769 21.467 1.00 83.69 225 ILE A CA 1
ATOM 1833 C C . ILE A 1 225 ? -16.138 -2.640 20.212 1.00 83.69 225 ILE A C 1
ATOM 1835 O O . ILE A 1 225 ? -16.983 -3.528 20.078 1.00 83.69 225 ILE A O 1
ATOM 1839 N N . ILE A 1 226 ? -15.148 -2.446 19.338 1.00 84.31 226 ILE A N 1
ATOM 1840 C CA . ILE A 1 226 ? -14.961 -3.280 18.145 1.00 84.31 226 ILE A CA 1
ATOM 1841 C C . ILE A 1 226 ? -14.800 -4.753 18.553 1.00 84.31 226 ILE A C 1
ATOM 1843 O O . ILE A 1 226 ? -15.511 -5.625 18.048 1.00 84.31 226 ILE A O 1
ATOM 1847 N N . ASN A 1 227 ? -13.942 -5.033 19.536 1.00 84.31 227 ASN A N 1
ATOM 1848 C CA . ASN A 1 227 ? -13.723 -6.388 20.044 1.00 84.31 227 ASN A CA 1
ATOM 1849 C C . ASN A 1 227 ? -14.991 -7.002 20.665 1.00 84.31 227 ASN A C 1
ATOM 1851 O O . ASN A 1 227 ? -15.284 -8.180 20.447 1.00 84.31 227 ASN A O 1
ATOM 1855 N N . GLN A 1 228 ? -15.780 -6.215 21.403 1.00 83.88 228 GLN A N 1
ATOM 1856 C CA . GLN A 1 228 ? -17.057 -6.669 21.964 1.00 83.88 228 GLN A CA 1
ATOM 1857 C C . GLN A 1 228 ? -18.082 -7.019 20.880 1.00 83.88 228 GLN A C 1
ATOM 1859 O O . GLN A 1 228 ? -18.730 -8.065 20.985 1.00 83.88 228 GLN A O 1
ATOM 1864 N N . LYS A 1 229 ? -18.205 -6.194 19.831 1.00 80.12 229 LYS A N 1
ATOM 1865 C CA . LYS A 1 229 ? -19.094 -6.460 18.688 1.00 80.12 229 LYS A CA 1
ATOM 1866 C C . LYS A 1 229 ? -18.726 -7.783 18.015 1.00 80.12 229 LYS A C 1
ATOM 1868 O O . LYS A 1 229 ? -19.576 -8.656 17.859 1.00 80.12 229 LYS A O 1
ATOM 1873 N N . LEU A 1 230 ? -17.441 -7.988 17.734 1.00 80.81 230 LEU A N 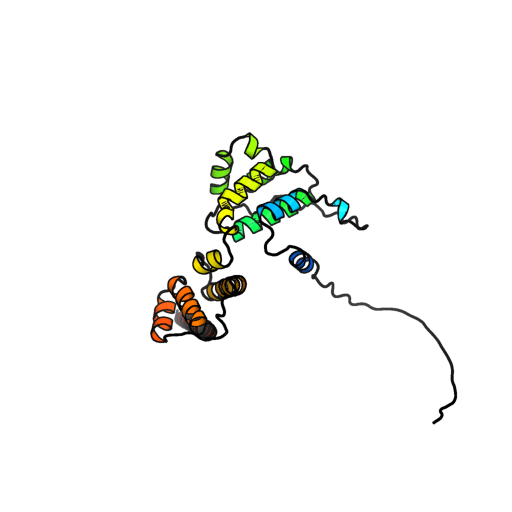1
ATOM 1874 C CA . LEU A 1 230 ? -16.945 -9.212 17.100 1.00 80.81 230 LEU A CA 1
ATOM 1875 C C . LEU A 1 230 ? -17.201 -10.469 17.937 1.00 80.81 230 LEU A C 1
ATOM 1877 O O . LEU A 1 230 ? -17.560 -11.519 17.401 1.00 80.81 230 LEU A O 1
ATOM 1881 N N . LEU A 1 231 ? -17.035 -10.380 19.259 1.00 83.25 231 LEU A N 1
ATOM 1882 C CA . LEU A 1 231 ? -17.380 -11.474 20.168 1.00 83.25 231 LEU A CA 1
ATOM 1883 C C . LEU A 1 231 ? -18.887 -11.767 20.157 1.00 83.25 231 LEU A C 1
ATOM 1885 O O . LEU A 1 231 ? -19.278 -12.937 20.172 1.00 83.25 231 LEU A O 1
ATOM 1889 N N . GLY A 1 232 ? -19.727 -10.731 20.102 1.00 81.81 232 GLY A N 1
ATOM 1890 C CA . GLY A 1 232 ? -21.177 -10.859 19.954 1.00 81.81 232 GLY A CA 1
ATOM 1891 C C . GLY A 1 232 ? -21.570 -11.581 18.664 1.00 81.81 232 GLY A C 1
ATOM 1892 O O . GLY A 1 232 ? -22.307 -12.569 18.710 1.00 81.81 232 GLY A O 1
ATOM 1893 N N . ASP A 1 233 ? -21.002 -11.164 17.534 1.00 82.31 233 ASP A N 1
ATOM 1894 C CA . ASP A 1 233 ? -21.278 -11.746 16.217 1.00 82.31 233 ASP A CA 1
ATOM 1895 C C . ASP A 1 233 ? -20.836 -13.213 16.128 1.00 82.31 233 ASP A C 1
ATOM 1897 O O . ASP A 1 233 ? -21.556 -14.056 15.584 1.00 82.31 233 ASP A O 1
ATOM 1901 N N . LYS A 1 234 ? -19.684 -13.558 16.725 1.00 82.00 234 LYS A N 1
ATOM 1902 C CA . LYS A 1 234 ? -19.222 -14.953 16.841 1.00 82.00 234 LYS A CA 1
ATOM 1903 C C . LYS A 1 234 ? -20.208 -15.813 17.634 1.00 82.00 234 LYS A C 1
ATOM 1905 O O . LYS A 1 234 ? -20.543 -16.915 17.198 1.00 82.00 234 LYS A O 1
ATOM 1910 N N . ARG A 1 235 ? -20.700 -15.316 18.776 1.00 85.62 235 ARG A N 1
ATOM 1911 C CA . ARG A 1 235 ? -21.683 -16.029 19.613 1.00 85.62 235 ARG A CA 1
ATOM 1912 C C . ARG A 1 235 ? -23.017 -16.209 18.891 1.00 85.62 235 ARG A C 1
ATOM 1914 O O . ARG A 1 235 ? -23.600 -17.286 18.978 1.00 85.62 235 ARG A O 1
ATOM 1921 N N . LYS A 1 236 ? -23.480 -15.189 18.160 1.00 83.69 236 LYS A N 1
ATOM 1922 C CA . LYS A 1 236 ? -24.709 -15.257 17.358 1.00 83.69 236 LYS A CA 1
ATOM 1923 C C . LYS A 1 236 ? -24.600 -16.325 16.267 1.00 83.69 236 LYS A C 1
ATOM 1925 O O . LYS A 1 236 ? -25.401 -17.250 16.256 1.00 83.69 236 LYS A O 1
ATOM 1930 N N . LYS A 1 237 ? -23.524 -16.302 15.468 1.00 82.62 237 LYS A N 1
ATOM 1931 C CA . LYS A 1 237 ? -23.261 -17.327 14.439 1.00 82.62 237 LYS A CA 1
ATOM 1932 C C . LYS A 1 237 ? -23.209 -18.751 15.004 1.00 82.62 237 LYS A C 1
ATOM 1934 O O . LYS A 1 237 ? -23.658 -19.682 14.345 1.00 82.62 237 LYS A O 1
ATOM 1939 N N . GLN A 1 238 ? -22.656 -18.943 16.204 1.00 81.19 238 GLN A N 1
ATOM 1940 C CA . GLN A 1 238 ? -22.646 -20.259 16.856 1.00 81.19 238 GLN A CA 1
ATOM 1941 C C . GLN A 1 238 ? -24.040 -20.726 17.290 1.00 81.19 238 GLN A C 1
ATOM 1943 O O . GLN A 1 238 ? -24.308 -21.923 17.232 1.00 81.19 238 GLN A O 1
ATOM 1948 N N . ARG A 1 239 ? -24.912 -19.813 17.734 1.00 84.31 239 ARG A N 1
ATOM 1949 C CA . ARG A 1 239 ? -26.300 -20.144 18.091 1.00 84.31 239 ARG A CA 1
ATOM 1950 C C . ARG A 1 239 ? -27.109 -20.523 16.858 1.00 84.31 239 ARG A C 1
ATOM 1952 O O . ARG A 1 239 ? -27.742 -21.569 16.875 1.00 84.31 239 ARG A O 1
ATOM 1959 N N . ASP A 1 240 ? -27.000 -19.743 15.787 1.00 83.62 240 ASP A N 1
ATOM 1960 C CA . ASP A 1 240 ? -27.741 -19.988 14.544 1.00 83.62 240 ASP A CA 1
ATOM 1961 C C . ASP A 1 240 ? -27.350 -21.339 13.915 1.00 83.62 240 ASP A C 1
ATOM 1963 O O . ASP A 1 240 ? -28.209 -22.097 13.483 1.00 83.62 240 ASP A O 1
ATOM 1967 N N . ARG A 1 241 ? -26.060 -21.709 13.972 1.00 80.81 241 ARG A N 1
ATOM 1968 C CA . ARG A 1 241 ? -25.559 -23.026 13.528 1.00 80.81 241 ARG A CA 1
ATOM 1969 C C . ARG A 1 241 ? -26.014 -24.212 14.377 1.00 80.81 241 ARG A C 1
ATOM 1971 O O . ARG A 1 241 ? -25.937 -25.332 13.902 1.00 80.81 241 ARG A O 1
ATOM 1978 N N . LYS A 1 242 ? -26.378 -23.989 15.641 1.00 74.69 242 LYS A N 1
ATOM 1979 C CA . LYS A 1 242 ? -26.915 -25.036 16.526 1.00 74.69 242 LYS A CA 1
ATOM 1980 C C . LYS A 1 242 ? -28.438 -25.158 16.424 1.00 74.69 242 LYS A C 1
ATOM 1982 O O . LYS A 1 242 ? -28.990 -26.103 16.974 1.00 74.69 242 LYS A O 1
ATOM 1987 N N . ALA A 1 243 ? -29.094 -24.177 15.806 1.00 68.06 243 ALA A N 1
ATOM 1988 C CA . ALA A 1 243 ? -30.542 -24.109 15.642 1.00 68.06 243 ALA A CA 1
ATOM 1989 C C . ALA A 1 243 ? -31.019 -24.512 14.230 1.00 68.06 243 ALA A C 1
ATOM 1991 O O . ALA A 1 243 ? -32.223 -24.651 14.034 1.00 68.06 243 ALA A O 1
ATOM 1992 N N . SER A 1 244 ? -30.099 -24.673 13.268 1.00 56.78 244 SER A N 1
ATOM 1993 C CA . SER A 1 244 ? -30.317 -25.341 11.969 1.00 56.78 244 SER A CA 1
ATOM 1994 C C . SER A 1 244 ? -29.851 -26.787 12.028 1.00 56.78 244 SER A C 1
ATOM 1996 O O . SER A 1 244 ? -30.451 -27.606 11.305 1.00 56.78 244 SER A O 1
#

pLDDT: mean 74.0, std 19.86, range [27.36, 96.5]

Organism: NCBI:txid53985

Radius of gyration: 26.57 Å; chains: 1; bounding box: 76×49×84 Å

Foldseek 3Di:
DDDDDDDDDDDDDDDDDDDPPPDPCPVVVVVVPDDPPQPLLRVVVCLLPDDPVVPDPPDPPLPDQDPLVPLAAAAPDQVCLVVLSVSSSVLSVSVSSVVDRQLVSLVSNLVSHDPNVVVVLVPDPPVQSRGNSSVVVVSCVRRNVCVPDQLVRCLLPQAQDVVHDLLVSLVVSVVSCVSVVQPLQVFDDSVLVSVVSCLVHSPDVVLNVVVVVVSDSHVVVSSVVSVVVVVVVVVVVVVVVVVD

Secondary structure (DSSP, 8-state):
-------------------------HHHHTTTSS-TTS-HHHHHHHHHH--TTSS-SS-----PPPPGGGS--B---TT-HHHHHHHHHHHHHHHHHTT--GGGGHHHHHHTB-HHHHHHHHHS-HHHHT-HHHHHHHHHHHHSGGGGS-HHHHHHH--PPTT--TTHHHHHHHHHHHHTT---SS-HHHHHHHHHHHHHHH--HHHHHHHHTTT---HHHHHHHHHHHHHHHHHHHHHHHHH-